Protein AF-A0AAQ2XYV5-F1 (afdb_monomer_lite)

pLDDT: mean 84.83, std 14.22, range [29.75, 98.44]

Organism: NCBI:txid680

Structure (mmCIF, N/CA/C/O backbone):
data_AF-A0AAQ2XYV5-F1
#
_entry.id   AF-A0AAQ2XYV5-F1
#
loop_
_atom_site.group_PDB
_atom_site.id
_atom_site.type_symbol
_atom_site.label_atom_id
_atom_site.label_alt_id
_atom_site.label_comp_id
_atom_site.label_asym_id
_atom_site.label_entity_id
_atom_site.label_seq_id
_atom_site.pdbx_PDB_ins_code
_atom_site.Cartn_x
_atom_site.Cartn_y
_atom_site.Cartn_z
_atom_site.occupancy
_atom_site.B_iso_or_equiv
_atom_site.auth_seq_id
_atom_site.auth_comp_id
_atom_site.auth_asym_id
_atom_site.auth_atom_id
_atom_site.pdbx_PDB_model_num
ATOM 1 N N . MET A 1 1 ? -11.411 -14.483 17.974 1.00 50.06 1 MET A N 1
ATOM 2 C CA . MET A 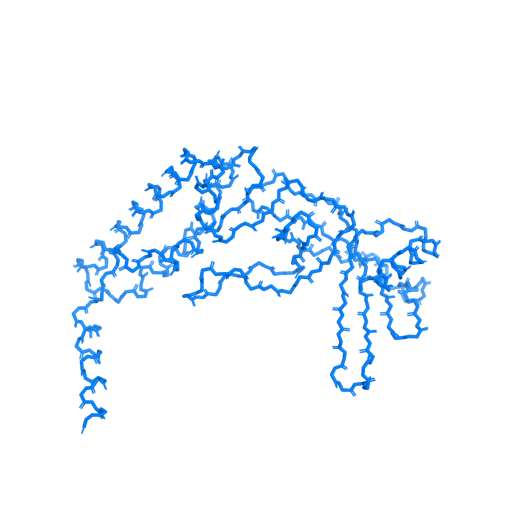1 1 ? -11.693 -13.092 17.551 1.00 50.06 1 MET A CA 1
ATOM 3 C C . MET A 1 1 ? -12.570 -12.350 18.559 1.00 50.06 1 MET A C 1
ATOM 5 O O . MET A 1 1 ? -12.267 -11.199 18.835 1.00 50.06 1 MET A O 1
ATOM 9 N N . ASP A 1 2 ? -13.557 -12.990 19.196 1.00 60.78 2 ASP A N 1
ATOM 10 C CA . ASP A 1 2 ? -14.456 -12.317 20.162 1.00 60.78 2 ASP A CA 1
ATOM 11 C C . ASP A 1 2 ? -13.784 -11.750 21.427 1.00 60.78 2 ASP A C 1
ATOM 13 O O . ASP A 1 2 ? -14.271 -10.780 22.013 1.00 60.78 2 ASP A O 1
ATOM 17 N N . GLY A 1 3 ? -12.635 -12.304 21.832 1.00 74.88 3 GLY A N 1
ATOM 18 C CA . GLY A 1 3 ? -11.892 -11.833 23.006 1.00 74.88 3 GLY A CA 1
ATOM 19 C C . GLY A 1 3 ? -11.369 -10.399 22.868 1.00 74.88 3 GLY A C 1
ATOM 20 O O . GLY A 1 3 ? -11.515 -9.604 23.791 1.00 74.88 3 GLY A O 1
ATOM 21 N N . ASP A 1 4 ? -10.827 -10.028 21.705 1.00 77.81 4 ASP A N 1
ATOM 22 C CA . ASP A 1 4 ? -10.272 -8.683 21.493 1.00 77.81 4 ASP A CA 1
ATOM 23 C C . ASP A 1 4 ? -11.354 -7.611 21.376 1.00 77.81 4 ASP A C 1
ATOM 25 O O . ASP A 1 4 ? -11.202 -6.508 21.898 1.00 77.81 4 ASP A O 1
ATOM 29 N N . LEU A 1 5 ? -12.481 -7.947 20.746 1.00 80.00 5 LEU A N 1
ATOM 30 C CA . LEU A 1 5 ? -13.638 -7.057 20.670 1.00 80.00 5 LEU A CA 1
ATOM 31 C C . LEU A 1 5 ? -14.230 -6.789 22.051 1.00 80.00 5 LEU A C 1
ATOM 33 O O . LEU A 1 5 ? -14.629 -5.664 22.353 1.00 80.00 5 LEU A O 1
ATOM 37 N N . THR A 1 6 ? -14.254 -7.811 22.903 1.00 86.44 6 THR A N 1
ATOM 38 C CA . THR A 1 6 ? -14.673 -7.671 24.298 1.00 86.44 6 THR A CA 1
ATOM 39 C C . THR A 1 6 ? -13.704 -6.775 25.070 1.00 86.44 6 THR A C 1
ATOM 41 O O . THR A 1 6 ? -14.149 -5.858 25.758 1.00 86.44 6 THR A O 1
ATOM 44 N N . LEU A 1 7 ? -12.389 -6.963 24.902 1.00 85.94 7 LEU A N 1
ATOM 45 C CA . LEU A 1 7 ? -11.370 -6.106 25.521 1.00 85.94 7 LEU A CA 1
ATOM 46 C C . LEU A 1 7 ? -11.467 -4.647 25.057 1.00 85.94 7 LEU A C 1
ATOM 48 O O . LEU A 1 7 ? -11.363 -3.739 25.877 1.00 85.94 7 LEU A O 1
ATOM 52 N N . LEU A 1 8 ? -11.721 -4.412 23.769 1.00 87.44 8 LEU A N 1
ATOM 53 C CA . LEU A 1 8 ? -11.913 -3.071 23.219 1.00 87.44 8 LEU A CA 1
ATOM 54 C C . LEU A 1 8 ? -13.156 -2.380 23.803 1.00 87.44 8 LEU A C 1
ATOM 56 O O . LEU A 1 8 ? -13.085 -1.212 24.189 1.00 87.44 8 LEU A O 1
ATOM 60 N N . LYS A 1 9 ? -14.280 -3.100 23.928 1.00 87.94 9 LYS A N 1
ATOM 61 C CA . LYS A 1 9 ? -15.490 -2.583 24.593 1.00 87.94 9 LYS A CA 1
ATOM 62 C C . LYS A 1 9 ? -15.214 -2.238 26.056 1.00 87.94 9 LYS A C 1
ATOM 64 O O . LYS A 1 9 ? -15.474 -1.112 26.468 1.00 87.94 9 LYS A O 1
ATOM 69 N N . GLN A 1 10 ? -14.594 -3.155 26.803 1.00 88.38 10 GLN A N 1
ATOM 70 C CA . GLN A 1 10 ? -14.218 -2.927 28.202 1.00 88.38 10 GLN A CA 1
ATOM 71 C C . GLN A 1 10 ? -13.261 -1.738 28.362 1.00 88.38 10 GLN A C 1
ATOM 73 O O . GLN A 1 10 ? -13.396 -0.958 29.306 1.00 88.38 10 GLN A O 1
ATOM 78 N N . PHE A 1 11 ? -12.296 -1.578 27.451 1.00 87.12 11 PHE A N 1
ATOM 79 C CA . PHE A 1 11 ? -11.395 -0.429 27.444 1.00 87.12 11 PHE A CA 1
ATOM 80 C C . PHE A 1 11 ? -12.175 0.874 27.255 1.00 87.12 11 PHE A C 1
ATOM 82 O O . PHE A 1 11 ? -11.995 1.803 28.044 1.00 87.12 11 PHE A O 1
ATOM 89 N N . ASN A 1 12 ? -13.062 0.940 26.259 1.00 89.19 12 ASN A N 1
ATOM 90 C CA . ASN A 1 12 ? -13.881 2.125 25.994 1.00 89.19 12 ASN A CA 1
ATOM 91 C C . ASN A 1 12 ? -14.798 2.468 27.177 1.00 89.19 12 ASN A C 1
ATOM 93 O O . ASN A 1 12 ? -14.847 3.627 27.586 1.00 89.19 12 ASN A O 1
ATOM 97 N N . GLU A 1 13 ? -15.446 1.473 27.787 1.00 89.06 13 GLU A N 1
ATOM 98 C CA . GLU A 1 13 ? -16.301 1.650 28.970 1.00 89.06 13 GLU A CA 1
ATOM 99 C C . GLU A 1 13 ? -15.516 2.188 30.176 1.00 89.06 13 GLU A C 1
ATOM 101 O O . GLU A 1 13 ? -15.910 3.188 30.782 1.00 89.06 13 GLU A O 1
ATOM 106 N N . LYS A 1 14 ? -14.370 1.574 30.506 1.00 85.62 14 LYS A N 1
ATOM 107 C CA . LYS A 1 14 ? -13.557 1.972 31.670 1.00 85.62 14 LYS A CA 1
ATOM 108 C C . LYS A 1 14 ? -12.845 3.309 31.478 1.00 85.62 14 LYS A C 1
ATOM 110 O O . LYS A 1 14 ? -12.632 4.030 32.449 1.00 85.62 14 LYS A O 1
ATOM 115 N N . SER A 1 15 ? -12.414 3.621 30.256 1.00 80.62 15 SER A N 1
ATOM 116 C CA . SER A 1 15 ? -11.633 4.835 29.956 1.00 80.62 15 SER A CA 1
ATOM 117 C C . SER A 1 15 ? -12.476 6.014 29.498 1.00 80.62 15 SER A C 1
ATOM 119 O O . SER A 1 15 ? -11.964 7.133 29.424 1.00 80.62 15 SER A O 1
ATOM 121 N N . LYS A 1 16 ? -13.754 5.775 29.176 1.00 84.69 16 LYS A N 1
ATOM 122 C CA . LYS A 1 16 ? -14.633 6.741 28.504 1.00 84.69 16 LYS A CA 1
ATOM 123 C C . LYS A 1 16 ? -13.995 7.302 27.220 1.00 84.69 16 LYS A C 1
ATOM 125 O O . LYS A 1 16 ? -14.190 8.468 26.878 1.00 84.69 16 LYS A O 1
ATOM 130 N N . LYS A 1 17 ? -13.188 6.489 26.527 1.00 85.38 17 LYS A N 1
ATOM 131 C CA . LYS A 1 17 ? -12.579 6.804 25.224 1.00 85.38 17 LYS A CA 1
ATOM 132 C C . LYS A 1 17 ? -13.333 6.097 24.095 1.00 85.38 17 LYS A C 1
ATOM 134 O O . LYS A 1 17 ? -14.196 5.260 24.332 1.00 85.38 17 LYS A O 1
ATOM 139 N N . GLN A 1 18 ? -12.990 6.455 22.860 1.00 87.50 18 GLN A N 1
ATOM 140 C CA . GLN A 1 18 ? -13.543 5.873 21.636 1.00 87.50 18 GLN A CA 1
ATOM 141 C C . GLN A 1 18 ? -12.418 5.239 20.807 1.00 87.50 18 GLN A C 1
ATOM 143 O O . GLN A 1 18 ? -12.132 5.667 19.689 1.00 87.50 18 GLN A O 1
ATOM 148 N N . ALA A 1 19 ? -11.725 4.254 21.380 1.00 90.31 19 ALA A N 1
ATOM 149 C CA . ALA A 1 19 ? -10.813 3.428 20.604 1.00 90.31 19 ALA A CA 1
ATOM 150 C C . ALA A 1 19 ? -11.607 2.604 19.585 1.00 90.31 19 ALA A C 1
ATOM 152 O O . ALA A 1 19 ? -12.700 2.108 19.875 1.00 90.31 19 ALA A O 1
ATOM 153 N N . THR A 1 20 ? -11.035 2.444 18.397 1.00 90.75 20 THR A N 1
ATOM 154 C CA . THR A 1 20 ? -11.639 1.676 17.300 1.00 90.75 20 THR A CA 1
ATOM 155 C C . THR A 1 20 ? -10.683 0.646 16.721 1.00 90.75 20 THR A C 1
ATOM 157 O O . THR A 1 20 ? -11.140 -0.315 16.111 1.00 90.75 20 THR A O 1
ATOM 160 N N . ILE A 1 21 ? -9.379 0.815 16.938 1.00 89.56 21 ILE A N 1
ATOM 161 C CA . ILE A 1 21 ? -8.330 -0.057 16.419 1.00 89.56 21 ILE A CA 1
ATOM 162 C C . ILE A 1 21 ? -7.651 -0.747 17.594 1.00 89.56 21 ILE A C 1
ATOM 164 O O . ILE A 1 21 ? -7.312 -0.092 18.585 1.00 89.56 21 ILE A O 1
ATOM 168 N N . TYR A 1 22 ? -7.426 -2.053 17.467 1.00 86.94 22 TYR A N 1
ATOM 169 C CA . TYR A 1 22 ? -6.683 -2.824 18.453 1.00 86.94 22 TYR A CA 1
ATOM 170 C C . TYR A 1 22 ? -5.555 -3.628 17.810 1.00 86.94 22 TYR A C 1
ATOM 172 O O . TYR A 1 22 ? -5.699 -4.210 16.731 1.00 86.94 22 TYR A O 1
ATOM 180 N N . ALA A 1 23 ? -4.428 -3.665 18.512 1.00 84.88 23 ALA A N 1
ATOM 181 C CA . ALA A 1 23 ? -3.211 -4.327 18.084 1.00 84.88 23 ALA A CA 1
ATOM 182 C C . ALA A 1 23 ? -2.778 -5.355 19.120 1.00 84.88 23 ALA A C 1
ATOM 184 O O . ALA A 1 23 ? -2.289 -4.983 20.183 1.00 84.88 23 ALA A O 1
ATOM 185 N N . ARG A 1 24 ? -2.957 -6.640 18.808 1.00 84.00 24 ARG A N 1
ATOM 186 C CA . ARG A 1 24 ? -2.543 -7.742 19.677 1.00 84.00 24 ARG A CA 1
ATOM 187 C C . ARG A 1 24 ? -1.093 -8.129 19.382 1.00 84.00 24 ARG A C 1
ATOM 189 O O . ARG A 1 24 ? -0.747 -8.370 18.228 1.00 84.00 24 ARG A O 1
ATOM 196 N N . LYS A 1 25 ? -0.272 -8.230 20.424 1.00 81.56 25 LYS A N 1
ATOM 197 C CA . LYS A 1 25 ? 1.109 -8.722 20.365 1.00 81.56 25 LYS A CA 1
ATOM 198 C C . LYS A 1 25 ? 1.270 -9.874 21.346 1.00 81.56 25 LYS A C 1
ATOM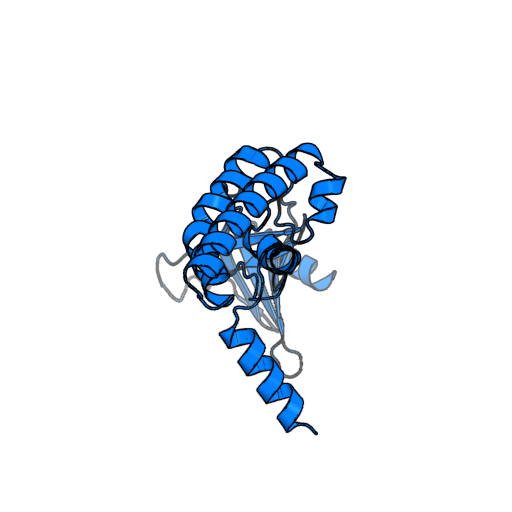 200 O O . LYS A 1 25 ? 0.861 -9.755 22.495 1.00 81.56 25 LYS A O 1
ATOM 205 N N . TYR A 1 26 ? 1.853 -10.975 20.889 1.00 78.56 26 TYR A N 1
ATOM 206 C CA . TYR A 1 26 ? 2.197 -12.108 21.744 1.00 78.56 26 TYR A CA 1
ATOM 207 C C . TYR A 1 26 ? 3.639 -11.972 22.224 1.00 78.56 26 TYR A C 1
ATOM 209 O O . TYR A 1 26 ? 4.520 -11.596 21.447 1.00 78.56 26 TYR A O 1
ATOM 217 N N . HIS A 1 27 ? 3.866 -12.268 23.499 1.00 77.00 27 HIS A N 1
ATOM 218 C CA . HIS A 1 27 ? 5.190 -12.270 24.100 1.00 77.00 27 HIS A CA 1
ATOM 219 C C . HIS A 1 27 ? 5.744 -13.694 24.033 1.00 77.00 27 HIS A C 1
ATOM 221 O O . HIS A 1 27 ? 5.241 -14.593 24.702 1.00 77.00 27 HIS A O 1
ATOM 227 N N . TYR A 1 28 ? 6.751 -13.903 23.181 1.00 67.06 28 TYR A N 1
ATOM 228 C CA . TYR A 1 28 ? 7.328 -15.231 22.936 1.00 67.06 28 TYR A CA 1
ATOM 229 C C . TYR A 1 28 ? 7.968 -15.847 24.186 1.00 67.06 28 TYR A C 1
ATOM 231 O O . TYR A 1 28 ? 7.915 -17.061 24.346 1.00 67.06 28 TYR A O 1
ATOM 239 N N . ASP A 1 29 ? 8.494 -15.015 25.085 1.00 72.12 29 ASP A N 1
ATOM 240 C CA . ASP A 1 29 ? 9.256 -15.460 26.257 1.00 72.12 29 ASP A CA 1
ATOM 241 C C . ASP A 1 29 ? 8.419 -15.515 27.553 1.00 72.12 29 ASP A C 1
ATOM 243 O O . ASP A 1 29 ? 8.970 -15.758 28.623 1.00 72.12 29 ASP A O 1
ATOM 247 N N . CYS A 1 30 ? 7.100 -15.285 27.478 1.00 63.94 30 CYS A N 1
ATOM 248 C CA . CYS A 1 30 ? 6.227 -15.138 28.652 1.00 63.94 30 CYS A CA 1
ATOM 249 C C . CYS A 1 30 ? 5.004 -16.079 28.620 1.00 63.94 30 CYS A C 1
ATOM 251 O O . CYS A 1 30 ? 3.880 -15.623 28.798 1.00 63.94 30 CYS A O 1
ATOM 253 N N . ASP A 1 31 ? 5.183 -17.375 28.337 1.00 67.81 31 ASP A N 1
ATOM 254 C CA . ASP A 1 31 ? 4.146 -18.421 28.491 1.00 67.81 31 ASP A CA 1
ATOM 255 C C . ASP A 1 31 ? 2.753 -18.090 27.902 1.00 67.81 31 ASP A C 1
ATOM 257 O O . ASP A 1 31 ? 1.705 -18.400 28.471 1.00 67.81 31 ASP A O 1
ATOM 261 N N . GLY A 1 32 ? 2.717 -17.460 26.723 1.00 64.88 32 GLY A N 1
ATOM 262 C CA . GLY A 1 32 ? 1.464 -17.121 26.039 1.00 64.88 32 GLY A CA 1
ATOM 263 C C . GLY A 1 32 ? 0.802 -15.821 26.506 1.00 64.88 32 GLY A C 1
ATOM 264 O O . GLY A 1 32 ? -0.321 -15.523 26.081 1.00 64.88 32 GLY A O 1
ATOM 265 N N . GLU A 1 33 ? 1.488 -15.015 27.320 1.00 75.81 33 GLU A N 1
ATOM 266 C CA . GLU A 1 33 ? 1.076 -13.644 27.600 1.00 75.81 33 GLU A CA 1
ATOM 267 C C . GLU A 1 33 ? 0.951 -12.828 26.308 1.00 75.81 33 GLU A C 1
ATOM 269 O O . GLU A 1 33 ? 1.717 -12.954 25.345 1.00 75.81 33 GLU A O 1
ATOM 274 N N . PHE A 1 34 ? -0.037 -11.939 26.301 1.00 81.00 34 PHE A N 1
ATOM 275 C CA . PHE A 1 34 ? -0.271 -11.028 25.197 1.00 81.00 34 PHE A CA 1
ATOM 276 C C . PHE A 1 34 ? -0.567 -9.626 25.711 1.00 81.00 34 PHE A C 1
ATOM 278 O O . PHE A 1 34 ? -1.175 -9.429 26.770 1.00 81.00 34 PHE A O 1
ATOM 285 N N . SER A 1 35 ? -0.180 -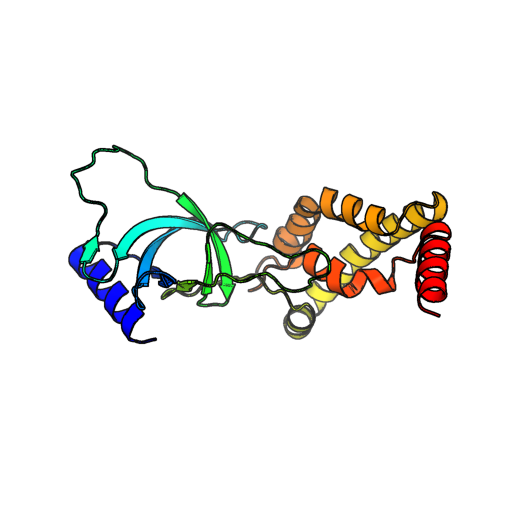8.650 24.904 1.00 82.56 35 SER A N 1
ATOM 286 C CA . SER A 1 35 ? -0.598 -7.268 25.055 1.00 82.56 35 SER A CA 1
ATOM 287 C C . SER A 1 35 ? -1.553 -6.867 23.938 1.00 82.56 35 SER A C 1
ATOM 289 O O . SER A 1 35 ? -1.497 -7.391 22.824 1.00 82.56 35 SER A O 1
ATOM 291 N N . VAL A 1 36 ? -2.463 -5.945 24.240 1.00 85.56 36 VAL A N 1
ATOM 292 C CA . VAL A 1 36 ? -3.355 -5.326 23.258 1.00 85.56 36 VAL A CA 1
ATOM 293 C C . VAL A 1 36 ? -3.229 -3.820 23.371 1.00 85.56 36 VAL A C 1
ATOM 295 O O . VAL A 1 36 ? -3.575 -3.258 24.401 1.00 85.56 36 VAL A O 1
ATOM 298 N N . ASN A 1 37 ? -2.765 -3.158 22.318 1.00 87.81 37 ASN A N 1
ATOM 299 C CA . ASN A 1 37 ? -2.731 -1.700 22.240 1.00 87.81 37 ASN A CA 1
ATOM 300 C C . ASN A 1 37 ? -4.020 -1.176 21.607 1.00 87.81 37 ASN A C 1
ATOM 302 O O . ASN A 1 37 ? -4.503 -1.752 20.633 1.00 87.81 37 ASN A O 1
ATOM 306 N N . PHE A 1 38 ? -4.539 -0.062 22.117 1.00 89.69 38 PHE A N 1
ATOM 307 C CA . PHE A 1 38 ? -5.769 0.570 21.648 1.00 89.69 38 PHE A CA 1
ATOM 308 C C . PHE A 1 38 ? -5.483 1.943 21.046 1.00 89.69 38 PHE A C 1
ATOM 310 O O . PHE A 1 38 ? -4.794 2.772 21.650 1.00 89.69 38 PHE A O 1
ATOM 317 N N . TYR A 1 39 ? -6.052 2.197 19.870 1.00 90.81 39 TYR A N 1
ATOM 318 C CA . TYR A 1 39 ? -5.864 3.439 19.129 1.00 90.81 39 TYR A CA 1
ATOM 319 C C . TYR A 1 39 ? -7.202 4.049 18.711 1.00 90.81 39 TYR A C 1
ATOM 321 O O . TYR A 1 39 ? -8.196 3.350 18.480 1.00 90.81 39 TYR A O 1
ATOM 329 N N . GLN A 1 40 ? -7.197 5.371 18.577 1.00 91.25 40 GLN A N 1
ATOM 330 C CA . GLN A 1 40 ? -8.260 6.155 17.960 1.00 91.25 40 GLN A CA 1
ATOM 331 C C . GLN A 1 40 ? -7.723 6.817 16.695 1.00 91.25 40 GLN A C 1
ATOM 333 O O . GLN A 1 40 ? -6.620 7.361 16.685 1.00 91.25 40 GLN A O 1
ATOM 338 N N . MET A 1 41 ? -8.514 6.803 15.628 1.00 89.69 41 MET A N 1
ATOM 339 C CA . MET A 1 41 ? -8.208 7.584 14.434 1.00 89.69 41 MET A CA 1
ATOM 340 C C . MET A 1 41 ? -8.398 9.074 14.743 1.00 89.69 41 MET A C 1
ATOM 342 O O . MET A 1 41 ? -9.478 9.476 15.171 1.00 89.69 41 MET A O 1
ATOM 346 N N . SER A 1 42 ? -7.354 9.883 14.558 1.00 84.12 42 SER A N 1
ATOM 347 C CA . SER A 1 42 ? -7.399 11.319 14.867 1.00 84.12 42 SER A CA 1
ATOM 348 C C . SER A 1 42 ? -7.686 12.185 13.641 1.00 84.12 42 SER A C 1
ATOM 350 O O . SER A 1 42 ? -8.334 13.218 13.770 1.00 84.12 42 SER A O 1
ATOM 352 N N . SER A 1 43 ? -7.184 11.794 12.466 1.00 83.19 43 SER A N 1
ATOM 353 C CA . SER A 1 43 ? -7.356 12.506 11.188 1.00 83.19 43 SER A CA 1
ATOM 354 C C . SER A 1 43 ? -6.753 11.703 10.022 1.00 83.19 43 SER A C 1
ATOM 356 O O . SER A 1 43 ? -6.071 10.703 10.247 1.00 83.19 43 SER A O 1
ATOM 358 N N . GLY A 1 44 ? -6.959 12.148 8.778 1.00 75.31 44 GLY A N 1
ATOM 359 C CA . GLY A 1 44 ? -6.324 11.598 7.568 1.00 75.31 44 GLY A CA 1
ATOM 360 C C . GLY A 1 44 ? -7.303 10.920 6.606 1.00 75.31 44 GLY A C 1
ATOM 361 O O . GLY A 1 44 ? -8.506 11.091 6.762 1.00 75.31 44 GLY A O 1
ATOM 362 N N . LEU A 1 45 ? -6.773 10.155 5.637 1.00 68.81 45 LEU A N 1
ATOM 363 C CA . LEU A 1 45 ? -7.471 9.494 4.504 1.00 68.81 45 LEU A CA 1
ATOM 364 C C . LEU A 1 45 ? -7.818 10.370 3.287 1.00 68.81 45 LEU A C 1
ATOM 366 O O . LEU A 1 45 ? -8.145 9.820 2.233 1.00 68.81 45 LEU A O 1
ATOM 370 N N . ASP A 1 46 ? -7.665 11.691 3.393 1.00 63.06 46 ASP A N 1
ATOM 371 C CA . ASP A 1 46 ? -7.990 12.650 2.325 1.00 63.06 46 ASP A CA 1
ATOM 372 C C . ASP A 1 46 ? -6.787 13.076 1.457 1.00 63.06 46 ASP A C 1
ATOM 374 O O . ASP A 1 46 ? -6.897 13.993 0.641 1.00 63.06 46 ASP A O 1
ATOM 378 N N . ASP A 1 47 ? -5.640 12.400 1.574 1.00 72.19 47 ASP A N 1
ATOM 379 C CA . ASP A 1 47 ? -4.449 12.668 0.762 1.00 72.19 47 ASP A CA 1
ATOM 380 C C . ASP A 1 47 ? -4.050 11.484 -0.141 1.00 72.19 47 ASP A C 1
ATOM 382 O O . ASP A 1 47 ? -4.552 10.363 -0.039 1.00 72.19 47 ASP A O 1
ATOM 386 N N . SER A 1 48 ? -3.148 11.739 -1.088 1.00 78.69 48 SER A N 1
ATOM 387 C CA . SER A 1 48 ? -2.641 10.749 -2.045 1.00 78.69 48 SER A CA 1
ATOM 388 C C . SER A 1 48 ? -1.763 9.660 -1.421 1.00 78.69 48 SER A C 1
ATOM 390 O O . SER A 1 48 ? -1.461 8.662 -2.078 1.00 78.69 48 SER A O 1
ATOM 392 N N . THR A 1 49 ? -1.342 9.829 -0.170 1.00 83.94 49 THR A N 1
ATOM 393 C CA . THR A 1 49 ? -0.485 8.860 0.518 1.00 83.94 49 THR A CA 1
ATOM 394 C C . THR A 1 49 ? -1.297 7.780 1.217 1.00 83.94 49 THR A C 1
ATOM 396 O O . THR A 1 49 ? -0.734 6.777 1.633 1.00 83.94 49 THR A O 1
ATOM 399 N N . GLY A 1 50 ? -2.612 7.960 1.375 1.00 85.12 50 GLY A N 1
ATOM 400 C CA . GLY A 1 50 ? -3.464 6.985 2.055 1.00 85.12 50 GLY A CA 1
ATOM 401 C C . GLY A 1 50 ? -3.061 6.712 3.502 1.00 85.12 50 GLY A C 1
ATOM 402 O O . GLY A 1 50 ? -3.457 5.689 4.064 1.00 85.12 50 GLY A O 1
ATOM 403 N N . ALA A 1 51 ? -2.267 7.604 4.095 1.00 89.19 51 ALA A N 1
ATOM 404 C CA . ALA A 1 51 ? -1.916 7.562 5.496 1.00 89.19 51 ALA A CA 1
ATOM 405 C C . ALA A 1 51 ? -3.023 8.227 6.326 1.00 89.19 51 ALA A C 1
ATOM 407 O O . ALA A 1 51 ? -3.618 9.242 5.950 1.00 89.19 51 ALA A O 1
ATOM 408 N N . CYS A 1 52 ? -3.285 7.669 7.500 1.00 90.38 52 CYS A N 1
ATOM 409 C CA . CYS A 1 52 ? -4.055 8.317 8.547 1.00 90.38 52 CYS A CA 1
ATOM 410 C C . CYS A 1 52 ? -3.214 8.485 9.808 1.00 90.38 52 CYS A C 1
ATOM 412 O O . CYS A 1 52 ? -2.217 7.800 10.023 1.00 90.38 52 CYS A O 1
ATOM 414 N N . ARG A 1 53 ? -3.622 9.417 10.659 1.00 90.50 53 ARG A N 1
ATOM 415 C CA . ARG A 1 53 ? -3.009 9.679 11.956 1.00 90.50 53 ARG A CA 1
ATOM 416 C C . ARG A 1 53 ? -3.767 8.879 13.009 1.00 90.50 53 ARG A C 1
ATOM 418 O O . ARG A 1 53 ? -4.993 8.976 13.117 1.00 90.50 53 ARG A O 1
ATOM 425 N N . LEU A 1 54 ? -3.033 8.076 13.769 1.00 89.88 54 LEU A N 1
ATOM 426 C CA . LEU A 1 54 ? -3.573 7.259 14.845 1.00 89.88 54 LEU A CA 1
ATOM 427 C C . LEU A 1 54 ? -3.028 7.747 16.174 1.00 89.88 54 LEU A C 1
ATOM 429 O O . LEU A 1 54 ? -1.819 7.847 16.369 1.00 89.88 54 LEU A O 1
ATOM 433 N N . LYS A 1 55 ? -3.936 8.012 17.101 1.00 89.50 55 LYS A N 1
ATOM 434 C CA . LYS A 1 55 ? -3.634 8.416 18.463 1.00 89.50 55 LYS A CA 1
ATOM 435 C C . LYS A 1 55 ? -3.668 7.195 19.369 1.00 89.50 55 LYS A C 1
ATOM 437 O O . LYS A 1 55 ? -4.703 6.536 19.491 1.00 89.50 55 LYS A O 1
ATOM 442 N N . TYR A 1 56 ? -2.545 6.901 20.012 1.00 87.88 56 TYR A N 1
ATOM 443 C CA . TYR A 1 56 ? -2.470 5.841 21.014 1.00 87.88 56 TYR A CA 1
ATOM 444 C C . TYR A 1 56 ? -3.247 6.225 22.282 1.00 87.88 56 TYR A C 1
ATOM 446 O O . TYR A 1 56 ? -3.073 7.325 22.811 1.00 87.88 56 TYR A O 1
ATOM 454 N N . LEU A 1 57 ? -4.099 5.321 22.775 1.00 86.06 57 LEU A N 1
ATOM 455 C CA . LEU A 1 57 ? -4.967 5.571 23.932 1.00 86.06 57 LEU A CA 1
ATOM 456 C C . LEU A 1 57 ? -4.589 4.764 25.180 1.00 86.06 57 LEU A C 1
ATOM 458 O O . LEU A 1 57 ? -4.851 5.219 26.294 1.00 86.06 57 LEU A O 1
ATOM 462 N N . GLY A 1 58 ? -3.982 3.589 25.024 1.00 84.00 58 GLY A N 1
ATOM 463 C CA . GLY A 1 58 ? -3.599 2.731 26.146 1.00 84.00 58 GLY A CA 1
ATOM 464 C C . GLY A 1 58 ? -3.425 1.277 25.730 1.00 84.00 58 GLY A C 1
ATOM 465 O O . GLY A 1 58 ? -3.502 0.961 24.540 1.00 84.00 58 GLY A O 1
ATOM 466 N N . CYS A 1 59 ? -3.212 0.394 26.707 1.00 86.00 59 CYS A N 1
ATOM 467 C CA . CYS A 1 59 ? -3.041 -1.027 26.441 1.00 86.00 59 CYS A CA 1
ATOM 468 C C . CYS A 1 59 ? -3.651 -1.946 27.510 1.00 86.00 59 CYS A C 1
ATOM 470 O O . CYS A 1 59 ? -4.087 -1.538 28.585 1.00 86.00 59 CYS A O 1
ATOM 472 N N . PHE A 1 60 ? -3.718 -3.224 27.167 1.00 82.62 60 PHE A N 1
ATOM 473 C CA . PHE A 1 60 ? -3.935 -4.353 28.056 1.00 82.62 60 PHE A CA 1
ATOM 474 C C . PHE A 1 60 ? -2.653 -5.181 28.068 1.00 82.62 60 PHE A C 1
ATOM 476 O O . PHE A 1 60 ? -2.161 -5.479 26.987 1.00 82.62 60 PHE A O 1
ATOM 483 N N . ASN A 1 61 ? -2.141 -5.579 29.233 1.00 78.12 61 ASN A N 1
ATOM 484 C CA . ASN A 1 61 ? -0.936 -6.414 29.349 1.00 78.12 61 ASN A CA 1
ATOM 485 C C . ASN A 1 61 ? -1.237 -7.648 30.215 1.00 78.12 61 ASN A C 1
ATOM 487 O O . ASN A 1 61 ? -1.014 -7.592 31.423 1.00 78.12 61 ASN A O 1
ATOM 491 N N . GLY A 1 62 ? -1.791 -8.717 29.627 1.00 69.38 62 GLY A N 1
ATOM 492 C CA . GLY A 1 62 ? -2.032 -10.033 30.256 1.00 69.38 62 GLY A CA 1
ATOM 493 C C . GLY A 1 62 ? -3.058 -10.096 31.402 1.00 69.38 62 GLY A C 1
ATOM 494 O O . GLY A 1 62 ? -3.924 -10.967 31.416 1.00 69.38 62 GLY A O 1
ATOM 495 N N . HIS A 1 63 ? -3.005 -9.156 32.345 1.00 67.00 63 HIS A N 1
ATOM 496 C CA . HIS A 1 63 ? -3.743 -9.187 33.610 1.00 67.00 63 HIS A CA 1
ATOM 497 C C . HIS A 1 63 ? -4.468 -7.875 33.931 1.00 67.00 63 HIS A C 1
ATOM 499 O O . HIS A 1 63 ? -5.432 -7.877 34.695 1.00 67.00 63 HIS A O 1
ATOM 505 N N . ALA A 1 64 ? -4.043 -6.750 33.347 1.00 69.31 64 ALA A N 1
ATOM 506 C CA . ALA A 1 64 ? -4.614 -5.443 33.647 1.00 69.31 64 ALA A CA 1
ATOM 507 C C . ALA A 1 64 ? -4.795 -4.583 32.394 1.00 69.31 64 ALA A C 1
ATOM 509 O O . ALA A 1 64 ? -3.938 -4.534 31.510 1.00 69.31 64 ALA A O 1
ATOM 510 N N . LEU A 1 65 ? -5.916 -3.858 32.362 1.00 68.31 65 LEU A N 1
ATOM 511 C CA . LEU A 1 65 ? -6.092 -2.717 31.472 1.00 68.31 65 LEU A CA 1
ATOM 512 C C . LEU A 1 65 ? -5.319 -1.548 32.071 1.00 68.31 65 LEU A C 1
ATOM 514 O O . LEU A 1 65 ? -5.769 -0.926 33.035 1.00 68.31 65 LEU A O 1
ATOM 518 N N . SER A 1 66 ? -4.166 -1.247 31.495 1.00 62.78 66 SER A N 1
ATOM 519 C CA . SER A 1 66 ? -3.475 0.001 31.753 1.00 62.78 66 SER A CA 1
ATOM 520 C C . SER A 1 66 ? -4.034 1.049 30.795 1.00 62.78 66 SER A C 1
ATOM 522 O O . SER A 1 66 ? -3.656 1.196 29.630 1.00 62.78 66 SER A O 1
ATOM 524 N N . GLN A 1 67 ? -4.937 1.868 31.325 1.00 56.12 67 GLN A N 1
ATOM 525 C CA . GLN A 1 67 ? -4.947 3.245 30.849 1.00 56.12 67 GLN A CA 1
ATOM 526 C C . GLN A 1 67 ? -3.576 3.820 31.174 1.00 56.12 67 GLN A C 1
ATOM 528 O O . GLN A 1 67 ? -2.989 3.476 32.203 1.00 56.12 67 GLN A O 1
ATOM 533 N N . ARG A 1 68 ? -3.049 4.691 30.317 1.00 49.25 68 ARG A N 1
ATOM 534 C CA . ARG A 1 68 ? -1.898 5.493 30.717 1.00 49.25 68 ARG A CA 1
ATOM 535 C C . ARG A 1 68 ? -2.315 6.244 31.984 1.00 49.25 68 ARG A C 1
ATOM 537 O O . ARG A 1 68 ? -3.176 7.119 31.923 1.00 49.25 68 ARG A O 1
ATOM 544 N N . ALA A 1 69 ? -1.811 5.796 33.131 1.00 35.44 69 ALA A N 1
ATOM 545 C CA . ALA A 1 69 ? -2.222 6.312 34.420 1.00 35.44 69 ALA A CA 1
ATOM 546 C C . ALA A 1 69 ? -1.861 7.797 34.477 1.00 35.44 69 ALA A C 1
ATOM 548 O O . ALA A 1 69 ? -0.740 8.179 34.138 1.00 35.44 69 ALA A O 1
ATOM 549 N N . LEU A 1 70 ? -2.816 8.607 34.931 1.00 38.12 70 LEU A N 1
ATOM 550 C CA . LEU A 1 70 ? -2.697 10.014 35.332 1.00 38.12 70 LEU A CA 1
ATOM 551 C C . LEU A 1 70 ? -1.717 10.208 36.521 1.00 38.12 70 LEU A C 1
ATOM 553 O O . LEU A 1 70 ? -2.015 10.924 37.466 1.00 38.12 70 LEU A O 1
ATOM 557 N N . GLY A 1 71 ? -0.563 9.536 36.513 1.00 29.75 71 GLY A N 1
ATOM 558 C CA . GLY A 1 71 ? 0.393 9.508 37.626 1.00 29.75 71 GLY A CA 1
ATOM 559 C C . GLY A 1 71 ? 1.868 9.414 37.227 1.00 29.75 71 GLY A C 1
ATOM 560 O O . GLY A 1 71 ? 2.723 9.647 38.070 1.00 29.75 71 GLY A O 1
ATOM 561 N N . PHE A 1 72 ? 2.185 9.148 35.954 1.00 30.69 72 PHE A N 1
ATOM 562 C CA . PHE A 1 72 ? 3.467 9.551 35.370 1.00 30.69 72 PHE A CA 1
ATOM 563 C C . PHE A 1 72 ? 3.181 10.716 34.434 1.00 30.69 72 PHE A C 1
ATOM 565 O O . PHE A 1 72 ? 2.796 10.528 33.276 1.00 30.69 72 PHE A O 1
ATOM 572 N N . ASP A 1 73 ? 3.307 11.919 34.986 1.00 33.31 73 ASP A N 1
ATOM 573 C CA . ASP A 1 73 ? 3.200 13.180 34.270 1.00 33.31 73 ASP A CA 1
ATOM 574 C C . ASP A 1 73 ? 4.382 13.326 33.296 1.00 33.31 73 ASP A C 1
ATOM 576 O O . ASP A 1 73 ? 5.352 14.034 33.537 1.00 33.31 73 ASP A O 1
ATOM 580 N N . PHE A 1 74 ? 4.302 12.621 32.167 1.00 37.69 74 PHE A N 1
ATOM 581 C CA . PHE A 1 74 ? 4.736 13.203 30.904 1.00 37.69 74 PHE A CA 1
ATOM 582 C C . PHE A 1 74 ? 3.540 13.975 30.367 1.00 37.69 74 PHE A C 1
ATOM 584 O O . PHE A 1 74 ? 2.822 13.495 29.480 1.00 37.69 74 PHE A O 1
ATOM 591 N N . SER A 1 75 ? 3.284 15.136 30.961 1.00 32.84 75 SER A N 1
ATOM 592 C CA . SER A 1 75 ? 2.361 16.130 30.436 1.00 32.84 75 SER A CA 1
ATOM 593 C C . SER A 1 75 ? 2.622 16.240 28.934 1.00 32.84 75 SER A C 1
ATOM 595 O O . SER A 1 75 ? 3.743 16.493 28.506 1.00 32.84 75 SER A O 1
ATOM 597 N N . THR A 1 76 ? 1.582 15.990 28.132 1.00 42.38 76 THR A N 1
ATOM 598 C CA . THR A 1 76 ? 1.470 16.232 26.673 1.00 42.38 76 THR A CA 1
ATOM 599 C C . THR A 1 76 ? 1.895 15.185 25.628 1.00 42.38 76 THR A C 1
ATOM 601 O O . THR A 1 76 ? 1.647 15.432 24.452 1.00 42.38 76 THR A O 1
ATOM 604 N N . ASN A 1 77 ? 2.391 13.984 25.943 1.00 47.09 77 ASN A N 1
ATOM 605 C CA . ASN A 1 77 ? 2.849 13.082 24.859 1.00 47.09 77 ASN A CA 1
ATOM 606 C C . ASN A 1 77 ? 1.770 12.141 24.287 1.00 47.09 77 ASN A C 1
ATOM 608 O O . ASN A 1 77 ? 1.898 10.917 24.375 1.00 47.09 77 ASN A O 1
ATOM 612 N N . GLU A 1 78 ? 0.709 12.681 23.682 1.00 61.72 78 GLU A N 1
ATOM 613 C CA . GLU A 1 78 ? -0.148 11.911 22.767 1.00 61.72 78 GLU A CA 1
ATOM 614 C C . GLU A 1 78 ? 0.684 11.464 21.557 1.00 61.72 78 GLU A C 1
ATOM 616 O O . GLU A 1 78 ? 0.979 12.253 20.661 1.00 61.72 78 GLU A O 1
ATOM 621 N N . VAL A 1 79 ? 1.105 10.196 21.536 1.00 74.44 79 VAL A N 1
ATOM 622 C CA . VAL A 1 79 ? 1.887 9.674 20.413 1.00 74.44 79 VAL A CA 1
ATOM 623 C C . VAL A 1 79 ? 0.936 9.467 19.246 1.00 74.44 79 VAL A C 1
ATOM 625 O O . VAL A 1 79 ? 0.043 8.615 19.287 1.00 74.44 79 VAL A O 1
ATOM 628 N N . THR A 1 80 ? 1.125 10.297 18.225 1.00 83.38 80 THR A N 1
ATOM 629 C CA . THR A 1 80 ? 0.427 10.168 16.956 1.00 83.38 80 THR A CA 1
ATOM 630 C C . THR A 1 80 ? 1.340 9.472 15.967 1.00 83.38 80 THR A C 1
ATOM 632 O O . THR A 1 80 ? 2.393 10.003 15.617 1.00 83.38 80 THR A O 1
ATOM 635 N N . VAL A 1 81 ? 0.918 8.301 15.512 1.00 85.94 81 VAL A N 1
ATOM 636 C CA . VAL A 1 81 ? 1.660 7.460 14.572 1.00 85.94 81 VAL A CA 1
ATOM 637 C C . VAL A 1 81 ? 0.957 7.403 13.217 1.00 85.94 81 VAL A C 1
ATOM 639 O O . VAL A 1 81 ? -0.260 7.626 13.155 1.00 85.94 81 VAL A O 1
ATOM 642 N N . PRO A 1 82 ? 1.680 7.134 12.116 1.00 89.25 82 PRO A N 1
ATOM 643 C CA . PRO A 1 82 ? 1.040 6.866 10.841 1.00 89.25 82 PRO A CA 1
ATOM 644 C C . PRO A 1 82 ? 0.327 5.508 10.872 1.00 89.25 82 PRO A C 1
ATOM 646 O O . PRO A 1 82 ? 0.777 4.549 11.499 1.00 89.25 82 PRO A O 1
ATOM 649 N N . GLY A 1 83 ? -0.795 5.434 10.172 1.00 90.94 83 GLY A N 1
ATOM 650 C CA . GLY A 1 83 ? -1.560 4.222 9.938 1.00 90.94 83 GLY A CA 1
ATOM 651 C C . GLY A 1 83 ? -1.910 4.097 8.463 1.00 90.94 83 GLY A C 1
ATOM 652 O O . GLY A 1 83 ? -2.223 5.089 7.810 1.00 90.94 83 GLY A O 1
ATOM 653 N N . TYR A 1 84 ? -1.862 2.879 7.942 1.00 92.56 84 TYR A N 1
ATOM 654 C CA . TYR A 1 84 ? -2.071 2.584 6.529 1.00 92.56 84 TYR A CA 1
ATOM 655 C C . TYR A 1 84 ? -3.158 1.522 6.405 1.00 92.56 84 TYR A C 1
ATOM 657 O O . TYR A 1 84 ? -2.901 0.351 6.702 1.00 92.56 84 TYR A O 1
ATOM 665 N N . PRO A 1 85 ? -4.396 1.895 6.042 1.00 93.38 85 PRO A N 1
ATOM 666 C CA . PRO A 1 85 ? -5.470 0.928 5.883 1.00 93.38 85 PRO A CA 1
ATOM 667 C C . PRO A 1 85 ? -5.110 -0.104 4.818 1.00 93.38 85 PRO A C 1
ATOM 669 O O . PRO A 1 85 ? -4.766 0.240 3.690 1.00 93.38 85 PRO A O 1
ATOM 672 N N . MET A 1 86 ? -5.198 -1.376 5.184 1.00 92.31 86 MET A N 1
ATOM 673 C CA . MET A 1 86 ? -4.823 -2.524 4.351 1.00 92.31 86 MET A CA 1
ATOM 674 C C . MET A 1 86 ? -6.041 -3.299 3.843 1.00 92.31 86 MET A C 1
ATOM 676 O O . MET A 1 86 ? -5.932 -4.131 2.945 1.00 92.31 86 MET A O 1
ATOM 680 N N . SER A 1 87 ? -7.199 -3.066 4.460 1.00 92.38 87 SER A N 1
ATOM 681 C CA . SER A 1 87 ? -8.511 -3.534 4.020 1.00 92.38 87 SER A CA 1
ATOM 682 C C . SER A 1 87 ? -9.590 -2.669 4.673 1.00 92.38 87 SER A C 1
ATOM 684 O O . SER A 1 87 ? -9.284 -1.764 5.450 1.00 92.38 87 SER A O 1
ATOM 686 N N . ARG A 1 88 ? -10.860 -2.995 4.423 1.00 92.75 88 ARG A N 1
ATOM 687 C CA . ARG A 1 88 ? -12.009 -2.333 5.051 1.00 92.75 88 ARG A CA 1
ATOM 688 C C . ARG A 1 88 ? -11.956 -2.345 6.585 1.00 92.75 88 ARG A C 1
ATOM 690 O O . ARG A 1 88 ? -12.413 -1.385 7.188 1.00 92.75 88 ARG A O 1
ATOM 697 N N . TYR A 1 89 ? -11.375 -3.379 7.200 1.00 92.25 89 TYR A N 1
ATOM 698 C CA . TYR A 1 89 ? -11.343 -3.552 8.664 1.00 92.25 89 TYR A CA 1
ATOM 699 C C . TYR A 1 89 ? -9.942 -3.822 9.222 1.00 92.25 89 TYR A C 1
ATOM 701 O O . TYR A 1 89 ? -9.805 -4.273 10.358 1.00 92.25 89 TYR A O 1
ATOM 709 N N . SER A 1 90 ? -8.886 -3.583 8.440 1.00 91.56 90 SER A N 1
ATOM 710 C CA . SER A 1 90 ? -7.514 -3.823 8.893 1.00 91.56 90 SER A CA 1
ATOM 711 C C . SER A 1 90 ? -6.582 -2.685 8.527 1.00 91.56 90 SER A C 1
ATOM 713 O O . SER A 1 90 ? -6.675 -2.138 7.429 1.00 91.56 90 SER A O 1
ATOM 715 N N . ILE A 1 91 ? -5.619 -2.410 9.394 1.00 91.56 91 ILE A N 1
ATOM 716 C CA . ILE A 1 91 ? -4.659 -1.319 9.260 1.00 91.56 91 ILE A CA 1
ATOM 717 C C . ILE A 1 91 ? -3.262 -1.786 9.665 1.00 91.56 91 ILE A C 1
ATOM 719 O O . ILE A 1 91 ? -3.122 -2.581 10.589 1.00 91.56 91 ILE A O 1
ATOM 723 N N . SER A 1 92 ? -2.234 -1.294 8.980 1.00 90.81 92 SER A N 1
ATOM 724 C CA . SER A 1 92 ? -0.846 -1.385 9.437 1.00 90.81 92 SER A CA 1
ATOM 725 C C . SER A 1 92 ? -0.502 -0.113 10.209 1.00 90.81 92 SER A C 1
ATOM 727 O O . SER A 1 92 ? -0.802 0.983 9.737 1.00 90.81 92 SER A O 1
ATOM 729 N N . VAL A 1 93 ? 0.091 -0.240 11.394 1.00 87.62 93 VAL A N 1
ATOM 730 C CA . VAL A 1 93 ? 0.533 0.902 12.220 1.00 87.62 93 VAL A CA 1
ATOM 731 C C . VAL A 1 93 ? 2.039 1.073 12.043 1.00 87.62 93 VAL A C 1
ATOM 733 O O . VAL A 1 93 ? 2.756 0.083 11.921 1.00 87.62 93 VAL A O 1
ATOM 736 N N . ASP A 1 94 ? 2.503 2.321 12.013 1.00 83.56 94 ASP A N 1
ATOM 737 C CA . ASP A 1 94 ? 3.904 2.753 11.889 1.00 83.56 94 ASP A CA 1
ATOM 738 C C . ASP A 1 94 ? 4.584 2.485 10.540 1.00 83.56 94 ASP A C 1
ATOM 740 O O . ASP A 1 94 ? 5.491 3.225 10.162 1.00 83.56 94 ASP A O 1
ATOM 744 N N . GLN A 1 95 ? 4.137 1.490 9.772 1.00 84.12 95 GLN A N 1
ATOM 745 C CA . GLN A 1 95 ? 4.823 1.088 8.545 1.00 84.12 95 GLN A CA 1
ATOM 746 C C . GLN A 1 95 ? 3.887 0.827 7.366 1.00 84.12 95 GLN A C 1
ATOM 748 O O . GLN A 1 95 ? 2.865 0.145 7.473 1.00 84.12 95 GLN A O 1
ATOM 753 N N . PHE A 1 96 ? 4.315 1.319 6.207 1.00 87.75 96 PHE A N 1
ATOM 754 C CA . PHE A 1 96 ? 3.873 0.877 4.895 1.00 87.75 96 PHE A CA 1
ATOM 755 C C . PHE A 1 96 ? 5.104 0.375 4.156 1.00 87.75 96 PHE A C 1
ATOM 757 O O . PHE A 1 96 ? 6.020 1.155 3.897 1.00 87.75 96 PHE A O 1
ATOM 764 N N . ARG A 1 97 ? 5.171 -0.927 3.868 1.00 84.81 97 ARG A N 1
ATOM 765 C CA . ARG A 1 97 ? 6.379 -1.521 3.294 1.00 84.81 97 ARG A CA 1
ATOM 766 C C . ARG A 1 97 ? 6.046 -2.485 2.173 1.00 84.81 97 ARG A C 1
ATOM 768 O O . ARG A 1 97 ? 5.354 -3.477 2.385 1.00 84.81 97 ARG A O 1
ATOM 775 N N . VAL A 1 98 ? 6.603 -2.208 1.003 1.00 87.44 98 VAL A N 1
ATOM 776 C CA . VAL A 1 98 ? 6.733 -3.165 -0.093 1.00 87.44 98 VAL A CA 1
ATOM 777 C C . VAL A 1 98 ? 8.213 -3.527 -0.153 1.00 87.44 98 VAL A C 1
ATOM 779 O O . VAL A 1 98 ? 9.067 -2.655 -0.247 1.00 87.44 98 VAL A O 1
ATOM 782 N N . GLU A 1 99 ? 8.549 -4.802 0.018 1.00 86.12 99 GLU A N 1
ATOM 783 C CA . GLU A 1 99 ? 9.954 -5.221 -0.015 1.00 86.12 99 GLU A CA 1
ATOM 784 C C . GLU A 1 99 ? 10.474 -5.306 -1.449 1.00 86.12 99 GLU A C 1
ATOM 786 O O . GLU A 1 99 ? 9.724 -5.588 -2.381 1.00 86.12 99 GLU A O 1
ATOM 791 N N . PHE A 1 100 ? 11.781 -5.109 -1.636 1.00 82.19 100 PHE A N 1
ATOM 792 C CA . PHE A 1 100 ? 12.404 -5.266 -2.946 1.00 82.19 100 PHE A CA 1
ATOM 793 C C . PHE A 1 100 ? 12.133 -6.666 -3.511 1.00 82.19 100 PHE A C 1
ATOM 795 O O . PHE A 1 100 ? 12.347 -7.666 -2.825 1.00 82.19 100 PHE A O 1
ATOM 802 N N . LYS A 1 101 ? 11.682 -6.732 -4.772 1.00 82.94 101 LYS A N 1
ATOM 803 C CA . LYS A 1 101 ? 11.215 -7.962 -5.448 1.00 82.94 101 LYS A CA 1
ATOM 804 C C . LYS A 1 101 ? 9.973 -8.619 -4.830 1.00 82.94 101 LYS A C 1
ATOM 806 O O . LYS A 1 101 ? 9.581 -9.690 -5.283 1.00 82.94 101 LYS A O 1
ATOM 811 N N . SER A 1 102 ? 9.321 -7.977 -3.865 1.00 86.19 102 SER A N 1
ATOM 812 C CA . SER A 1 102 ? 7.997 -8.363 -3.388 1.00 86.19 102 SER A CA 1
ATOM 813 C C . SER A 1 102 ? 6.950 -7.445 -4.004 1.00 86.19 102 SER A C 1
ATOM 815 O O . SER A 1 102 ? 7.036 -6.226 -3.905 1.00 86.19 102 SER A O 1
ATOM 817 N N . SER A 1 103 ? 5.926 -8.011 -4.635 1.00 85.56 103 SER A N 1
ATOM 818 C CA . SER A 1 103 ? 4.740 -7.245 -5.041 1.00 85.56 103 SER A CA 1
ATOM 819 C C . SER A 1 103 ? 3.721 -7.100 -3.910 1.00 85.56 103 SER A C 1
ATOM 821 O O . SER A 1 103 ? 2.660 -6.516 -4.108 1.00 85.56 103 SER A O 1
ATOM 823 N N . HIS A 1 104 ? 4.006 -7.672 -2.741 1.00 86.50 104 HIS A N 1
ATOM 824 C CA . HIS A 1 104 ? 3.101 -7.687 -1.605 1.00 86.50 104 HIS A CA 1
ATOM 825 C C . HIS A 1 104 ? 3.512 -6.637 -0.586 1.00 86.50 104 HIS A C 1
ATOM 827 O O . HIS A 1 104 ? 4.695 -6.427 -0.314 1.00 86.50 104 HIS A O 1
ATOM 833 N N . ILE A 1 105 ? 2.507 -6.013 0.015 1.00 83.69 105 ILE A N 1
ATOM 834 C CA . ILE A 1 105 ? 2.720 -5.169 1.182 1.00 83.69 105 ILE A CA 1
ATOM 835 C C . ILE A 1 105 ? 2.944 -6.109 2.371 1.00 83.69 105 ILE A C 1
ATOM 837 O O . ILE A 1 105 ? 2.133 -7.013 2.591 1.00 83.69 105 ILE A O 1
ATOM 841 N N . VAL A 1 106 ? 4.049 -5.929 3.098 1.00 76.50 106 VAL A N 1
ATOM 842 C CA . VAL A 1 106 ? 4.345 -6.675 4.331 1.00 76.50 106 VAL A CA 1
ATOM 843 C C . VAL A 1 106 ? 3.385 -6.212 5.420 1.00 76.50 106 VAL A C 1
ATOM 845 O O . VAL A 1 106 ? 3.088 -5.022 5.537 1.00 76.50 106 VAL A O 1
ATOM 848 N N . LYS A 1 107 ? 2.841 -7.165 6.177 1.00 67.88 107 LYS A N 1
ATOM 849 C CA . LYS A 1 107 ? 1.622 -6.968 6.958 1.00 67.88 107 LYS A CA 1
ATOM 850 C C . LYS A 1 107 ? 1.818 -7.348 8.424 1.00 67.88 107 LYS A C 1
ATOM 852 O O . LYS A 1 107 ? 1.706 -8.518 8.765 1.00 67.88 107 LYS A O 1
ATOM 857 N N . ASP A 1 108 ? 1.968 -6.335 9.272 1.00 77.31 108 ASP A N 1
ATOM 858 C CA . ASP A 1 108 ? 1.580 -6.402 10.685 1.00 77.31 108 ASP A CA 1
ATOM 859 C C . ASP A 1 108 ? 0.178 -5.792 10.801 1.00 77.31 108 ASP A C 1
ATOM 861 O O . ASP A 1 108 ? 0.017 -4.581 10.958 1.00 77.31 108 ASP A O 1
ATOM 865 N N . LEU A 1 109 ? -0.855 -6.618 10.594 1.00 85.88 109 LEU A N 1
ATOM 866 C CA . LEU A 1 109 ? -2.234 -6.132 10.540 1.00 85.88 109 LEU A CA 1
ATOM 867 C C . LEU A 1 109 ? -2.864 -6.045 11.919 1.00 85.88 109 LEU A C 1
ATOM 869 O O . LEU A 1 109 ? -2.939 -7.018 12.667 1.00 85.88 109 LEU A O 1
ATOM 873 N N . TYR A 1 110 ? -3.462 -4.894 12.161 1.00 88.81 110 TYR A N 1
ATOM 874 C CA . TYR A 1 110 ? -4.302 -4.617 13.306 1.00 88.81 110 TYR A CA 1
ATOM 875 C C . TYR A 1 110 ? -5.746 -4.468 12.850 1.00 88.81 110 TYR A C 1
ATOM 877 O O . TYR A 1 110 ? -6.013 -4.042 11.724 1.00 88.81 110 TYR A O 1
ATOM 885 N N . SER A 1 111 ? -6.682 -4.857 13.708 1.00 90.62 111 SER A N 1
ATOM 886 C CA . SER A 1 111 ? -8.103 -4.868 13.362 1.00 90.62 111 SER A CA 1
ATOM 887 C C . SER A 1 111 ? -8.768 -3.559 13.769 1.00 90.62 111 SER A C 1
ATOM 889 O O . SER A 1 111 ? -8.395 -2.948 14.772 1.00 90.62 111 SER A O 1
ATOM 891 N N . SER A 1 112 ? -9.766 -3.145 12.994 1.00 89.44 112 SER A N 1
ATOM 892 C CA . SER A 1 112 ? -10.569 -1.948 13.228 1.00 89.44 112 SER A CA 1
ATOM 893 C C . SER A 1 112 ? -12.052 -2.300 13.305 1.00 89.44 112 SER A C 1
ATOM 895 O O . SER A 1 112 ? -12.557 -3.063 12.485 1.00 89.44 112 SER A O 1
ATOM 897 N N . LEU A 1 113 ? -12.755 -1.706 14.269 1.00 87.31 113 LEU A N 1
ATOM 898 C CA . LEU A 1 113 ? -14.216 -1.745 14.364 1.00 87.31 113 LEU A CA 1
ATOM 899 C C . LEU A 1 113 ? -14.912 -0.764 13.420 1.00 87.31 113 LEU A C 1
ATOM 901 O O . LEU A 1 113 ? -16.098 -0.925 13.143 1.00 87.31 113 LEU A O 1
ATOM 905 N N . ILE A 1 114 ? -14.194 0.257 12.954 1.00 88.19 114 ILE A N 1
ATOM 906 C CA . ILE A 1 114 ? -14.701 1.193 11.952 1.00 88.19 114 ILE A CA 1
ATOM 907 C C . ILE A 1 114 ? -14.196 0.802 10.573 1.00 88.19 114 ILE A C 1
ATOM 909 O O . ILE A 1 114 ? -13.073 0.312 10.419 1.00 88.19 114 ILE A O 1
ATOM 913 N N . GLU A 1 115 ? -15.031 1.056 9.577 1.00 91.44 115 GLU A N 1
ATOM 914 C CA . GLU A 1 115 ? -14.691 0.810 8.187 1.00 91.44 115 GLU A CA 1
ATOM 915 C C . GLU A 1 115 ? -13.802 1.909 7.625 1.00 91.44 115 GLU A C 1
ATOM 917 O O . GLU A 1 115 ? -14.117 3.095 7.734 1.00 91.44 115 GLU A O 1
ATOM 922 N N . PHE A 1 116 ? -12.726 1.509 6.953 1.00 91.88 116 PHE A N 1
ATOM 923 C CA . PHE A 1 116 ? -11.935 2.430 6.150 1.00 91.88 116 PHE A CA 1
ATOM 924 C C . PHE A 1 116 ? -12.571 2.598 4.760 1.00 91.88 116 PHE A C 1
ATOM 926 O O . PHE A 1 116 ? -12.784 1.599 4.065 1.00 91.88 116 PHE A O 1
ATOM 933 N N . PRO A 1 117 ? -12.843 3.841 4.317 1.00 91.50 117 PRO A N 1
ATOM 934 C CA . PRO A 1 117 ? -13.458 4.111 3.014 1.00 91.50 117 PRO A CA 1
ATOM 935 C C . PRO A 1 117 ? -12.517 3.805 1.841 1.00 91.50 117 PRO A C 1
ATOM 937 O O . PRO A 1 117 ? -12.970 3.496 0.739 1.00 91.50 117 PRO A O 1
ATOM 940 N N . ARG A 1 118 ? -11.203 3.887 2.076 1.00 93.12 118 ARG A N 1
ATOM 941 C CA . ARG A 1 118 ? -10.147 3.572 1.112 1.00 93.12 118 ARG A CA 1
ATOM 942 C C . ARG A 1 118 ? -9.037 2.788 1.797 1.00 93.12 118 ARG A C 1
ATOM 944 O O . ARG A 1 118 ? -8.771 3.007 2.977 1.00 93.12 118 ARG A O 1
ATOM 951 N N . TYR A 1 119 ? -8.386 1.895 1.062 1.00 93.81 119 TYR A N 1
ATOM 952 C CA . TYR A 1 119 ? -7.286 1.083 1.579 1.00 93.81 119 TYR A CA 1
ATOM 953 C C . TYR A 1 119 ? -6.292 0.698 0.484 1.00 93.81 119 TYR 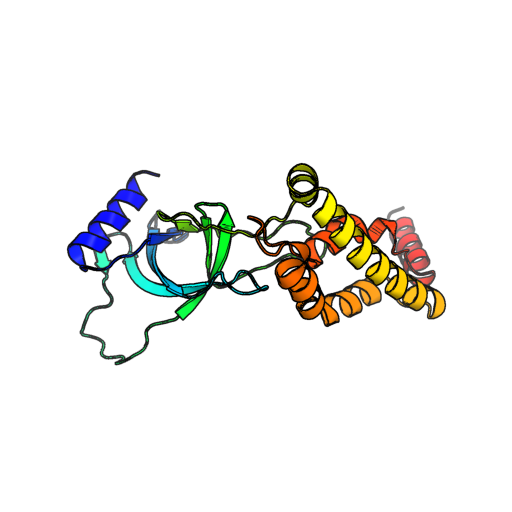A C 1
ATOM 955 O O . TYR A 1 119 ? -6.604 0.728 -0.706 1.00 93.81 119 TYR A O 1
ATOM 963 N N . TRP A 1 120 ? -5.077 0.363 0.899 1.00 94.44 120 TRP A N 1
ATOM 964 C CA . TRP A 1 120 ? -4.002 -0.051 0.016 1.00 94.44 120 TRP A CA 1
ATOM 965 C C . TRP A 1 120 ? -4.256 -1.437 -0.567 1.00 94.44 120 TRP A C 1
ATOM 967 O O . TRP A 1 120 ? -4.427 -2.414 0.163 1.00 94.44 120 TRP A O 1
ATOM 977 N N . GLU A 1 121 ? -4.233 -1.512 -1.892 1.00 93.56 121 GLU A N 1
ATOM 978 C CA . GLU A 1 121 ? -4.286 -2.750 -2.655 1.00 93.56 121 GLU A CA 1
ATOM 979 C C . GLU A 1 121 ? -2.903 -3.036 -3.249 1.00 93.56 121 GLU A C 1
ATOM 981 O O . GLU A 1 121 ? -2.247 -2.156 -3.808 1.00 93.56 121 GLU A O 1
ATOM 986 N N . SER A 1 122 ? -2.445 -4.276 -3.100 1.00 88.88 122 SER A N 1
ATOM 987 C CA . SER A 1 122 ? -1.176 -4.739 -3.674 1.00 88.88 122 SER A CA 1
ATOM 988 C C . SER A 1 122 ? -1.381 -5.478 -4.991 1.00 88.88 122 SER A C 1
ATOM 990 O O . SER A 1 122 ? -0.485 -5.493 -5.836 1.00 88.88 122 SER A O 1
ATOM 992 N N . ASP A 1 123 ? -2.552 -6.093 -5.186 1.00 92.19 123 ASP A N 1
ATOM 993 C CA . ASP A 1 123 ? -2.832 -6.830 -6.409 1.00 92.19 123 ASP A CA 1
ATOM 994 C C . ASP A 1 123 ? -3.428 -5.930 -7.491 1.00 92.19 123 ASP A C 1
ATOM 996 O O . ASP A 1 123 ? -4.594 -5.535 -7.458 1.00 92.19 123 ASP A O 1
ATOM 1000 N N . PHE A 1 124 ? -2.610 -5.641 -8.498 1.00 95.75 124 PHE A N 1
ATOM 1001 C CA . PHE A 1 124 ? -3.020 -4.827 -9.632 1.00 95.75 124 PHE A CA 1
ATOM 1002 C C . PHE A 1 124 ? -4.169 -5.438 -10.438 1.00 95.75 124 PHE A C 1
ATOM 1004 O O . PHE A 1 124 ? -4.980 -4.698 -10.988 1.00 95.75 124 PHE A O 1
ATOM 1011 N N . GLU A 1 125 ? -4.277 -6.770 -10.494 1.00 95.88 125 GLU A N 1
ATOM 1012 C CA . GLU A 1 125 ? -5.357 -7.415 -11.253 1.00 95.88 125 GLU A CA 1
ATOM 1013 C C . GLU A 1 125 ? -6.727 -7.108 -10.645 1.00 95.88 125 GLU A C 1
ATOM 1015 O O . GLU A 1 125 ? -7.709 -6.953 -11.366 1.00 95.88 125 GLU A O 1
ATOM 1020 N N . LYS A 1 126 ? -6.788 -6.914 -9.326 1.00 95.44 126 LYS A N 1
ATOM 1021 C CA . LYS A 1 126 ? -8.009 -6.488 -8.647 1.00 95.44 126 LYS A CA 1
ATOM 1022 C C . LYS A 1 126 ? -8.360 -5.032 -8.947 1.00 95.44 126 LYS A C 1
ATOM 1024 O O . LYS A 1 126 ? -9.518 -4.731 -9.218 1.00 95.44 126 LYS A O 1
ATOM 1029 N N . VAL A 1 127 ? -7.360 -4.145 -8.987 1.00 96.88 127 VAL A N 1
ATOM 1030 C CA . VAL A 1 127 ? -7.560 -2.756 -9.442 1.00 96.88 127 VAL A CA 1
ATOM 1031 C C . VAL A 1 127 ? -8.088 -2.742 -10.877 1.00 96.88 127 VAL A C 1
ATOM 1033 O O . VAL A 1 127 ? -9.029 -2.016 -11.171 1.00 96.88 127 VAL A O 1
ATOM 1036 N N . LYS A 1 128 ? -7.538 -3.588 -11.753 1.00 97.69 128 LYS A N 1
ATOM 1037 C CA . LYS A 1 128 ? -7.970 -3.732 -13.147 1.00 97.69 128 LYS A CA 1
ATOM 1038 C C . LYS A 1 128 ? -9.382 -4.296 -13.293 1.00 97.69 128 LYS A C 1
ATOM 1040 O O . LYS A 1 128 ? -10.111 -3.842 -14.169 1.00 97.69 128 LYS A O 1
ATOM 1045 N N . ALA A 1 129 ? -9.764 -5.261 -12.462 1.00 98.00 129 ALA A N 1
ATOM 1046 C CA . ALA A 1 129 ? -11.109 -5.826 -12.476 1.00 98.00 129 ALA A CA 1
ATOM 1047 C C . ALA A 1 129 ? -12.167 -4.795 -12.049 1.00 98.00 129 ALA A C 1
ATOM 1049 O O . ALA A 1 129 ? -13.219 -4.701 -12.677 1.00 98.00 129 ALA A O 1
ATOM 1050 N N . ASP A 1 130 ? -11.873 -4.007 -11.012 1.00 98.00 130 ASP A N 1
ATOM 1051 C CA . ASP A 1 130 ? -12.831 -3.059 -10.436 1.00 98.00 130 ASP A CA 1
ATOM 1052 C C . AS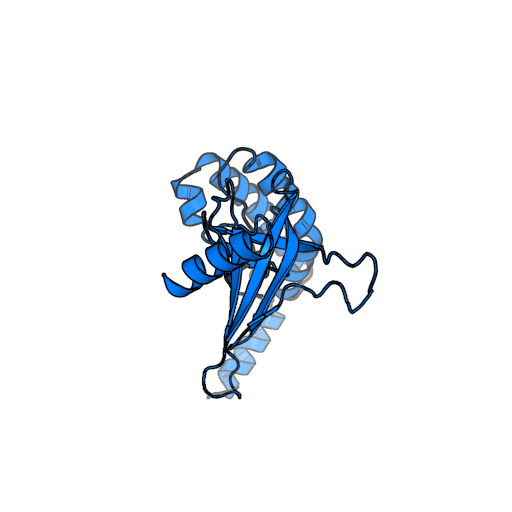P A 1 130 ? -12.841 -1.688 -11.136 1.00 98.00 130 ASP A C 1
ATOM 1054 O O . ASP A 1 130 ? -13.879 -1.027 -11.190 1.00 98.00 130 ASP A O 1
ATOM 1058 N N . TYR A 1 131 ? -11.689 -1.249 -11.650 1.00 97.75 131 TYR A N 1
ATOM 1059 C CA . TYR A 1 131 ? -11.457 0.081 -12.225 1.00 97.75 131 TYR A CA 1
ATOM 1060 C C . TYR A 1 131 ? -10.575 -0.012 -13.491 1.00 97.75 131 TYR A C 1
ATOM 1062 O O . TYR A 1 131 ? -9.420 0.430 -13.482 1.00 97.75 131 TYR A O 1
ATOM 1070 N N . PRO A 1 132 ? -11.078 -0.607 -14.591 1.00 98.06 132 PRO A N 1
ATOM 1071 C CA . PRO A 1 132 ? -10.266 -0.953 -15.762 1.00 98.06 132 PRO A CA 1
ATOM 1072 C C . PRO A 1 132 ? -9.630 0.252 -16.467 1.00 98.06 132 PRO A C 1
ATOM 1074 O O . PRO A 1 132 ? -8.465 0.171 -16.855 1.00 98.06 132 PRO A O 1
ATOM 1077 N N . GLU A 1 133 ? -10.340 1.377 -16.596 1.00 97.94 133 GLU A N 1
ATOM 1078 C CA . GLU A 1 133 ? -9.786 2.587 -17.227 1.00 97.94 133 GLU A CA 1
ATOM 1079 C C . GLU A 1 133 ? -8.658 3.196 -16.390 1.00 97.94 133 GLU A C 1
ATOM 1081 O O . GLU A 1 133 ? -7.577 3.478 -16.906 1.00 97.94 133 GLU A O 1
ATOM 1086 N N . GLN A 1 134 ? -8.857 3.305 -15.075 1.00 98.25 134 GLN A N 1
ATOM 1087 C CA . GLN A 1 134 ? -7.826 3.778 -14.154 1.00 98.25 134 GLN A CA 1
ATOM 1088 C C . GLN A 1 134 ? -6.614 2.845 -14.162 1.00 98.25 134 GLN A C 1
ATOM 1090 O O . GLN A 1 134 ? -5.476 3.310 -14.170 1.00 98.25 134 GLN A O 1
ATOM 1095 N N . ALA A 1 135 ? -6.833 1.529 -14.189 1.00 98.19 135 ALA A N 1
ATOM 1096 C CA . ALA A 1 135 ? -5.748 0.562 -14.291 1.00 98.19 135 ALA A CA 1
ATOM 1097 C C . ALA A 1 135 ? -4.968 0.722 -15.603 1.00 98.19 135 ALA A C 1
ATOM 1099 O O . ALA A 1 135 ? -3.739 0.690 -15.579 1.00 98.19 135 ALA A O 1
ATOM 1100 N N . ARG A 1 136 ? -5.643 0.962 -16.733 1.00 98.44 136 ARG A N 1
ATOM 1101 C CA . ARG A 1 136 ? -4.967 1.246 -18.006 1.00 98.44 136 ARG A CA 1
ATOM 1102 C C . ARG A 1 136 ? -4.073 2.484 -17.900 1.00 98.44 136 ARG A C 1
ATOM 1104 O O . ARG A 1 136 ? -2.899 2.401 -18.246 1.00 98.44 136 ARG A O 1
ATOM 1111 N N . GLU A 1 137 ? -4.580 3.584 -17.346 1.00 98.44 137 GLU A N 1
ATOM 1112 C CA . GLU A 1 137 ? -3.793 4.811 -17.145 1.00 98.44 137 GLU A CA 1
ATOM 1113 C C . GLU A 1 137 ? -2.591 4.609 -16.204 1.00 98.44 137 GLU A C 1
ATOM 1115 O O . GLU A 1 137 ? -1.506 5.140 -16.454 1.00 98.44 137 GLU A O 1
ATOM 1120 N N . ILE A 1 138 ? -2.759 3.831 -15.126 1.00 98.31 138 ILE A N 1
ATOM 1121 C CA . ILE A 1 138 ? -1.661 3.487 -14.208 1.00 98.31 138 ILE A CA 1
ATOM 1122 C C . ILE A 1 138 ? -0.591 2.675 -14.940 1.00 98.31 138 ILE A C 1
ATOM 1124 O O . ILE A 1 138 ? 0.592 2.997 -14.830 1.00 98.31 138 ILE A O 1
ATOM 1128 N N . ALA A 1 139 ? -0.995 1.639 -15.681 1.00 98.12 139 ALA A N 1
ATOM 1129 C CA . ALA A 1 139 ? -0.073 0.787 -16.424 1.00 98.12 139 ALA A CA 1
ATOM 1130 C C . ALA A 1 139 ? 0.699 1.596 -17.474 1.00 98.12 139 ALA A C 1
ATOM 1132 O O . ALA A 1 139 ? 1.923 1.530 -17.504 1.00 98.12 139 ALA A O 1
ATOM 1133 N N . GLU A 1 140 ? 0.013 2.435 -18.257 1.00 98.12 140 GLU A N 1
ATOM 1134 C CA . GLU A 1 140 ? 0.646 3.316 -19.246 1.00 98.12 140 GLU A CA 1
ATOM 1135 C C . GLU A 1 140 ? 1.679 4.252 -18.600 1.00 98.12 140 GLU A C 1
ATOM 1137 O O . GLU A 1 140 ? 2.817 4.333 -19.068 1.00 98.12 140 GLU A O 1
ATOM 1142 N N . LEU A 1 141 ? 1.322 4.918 -17.494 1.00 98.12 141 LEU A N 1
ATOM 1143 C CA . LEU A 1 141 ? 2.226 5.817 -16.770 1.00 98.12 141 LEU A CA 1
ATOM 1144 C C . LEU A 1 141 ? 3.485 5.090 -16.269 1.00 98.12 141 LEU A C 1
ATOM 1146 O O . LEU A 1 141 ? 4.605 5.600 -16.401 1.00 98.12 141 LEU A O 1
ATOM 1150 N N . LEU A 1 142 ? 3.305 3.918 -15.655 1.00 98.00 142 LEU A N 1
ATOM 1151 C CA . LEU A 1 142 ? 4.396 3.170 -15.035 1.00 98.00 142 LEU A CA 1
ATOM 1152 C C . LEU A 1 142 ? 5.275 2.477 -16.074 1.00 98.00 142 LEU A C 1
ATOM 1154 O O . LEU A 1 142 ? 6.500 2.571 -15.973 1.00 98.00 142 LEU A O 1
ATOM 1158 N N . ASP A 1 143 ? 4.684 1.865 -17.098 1.00 98.12 143 ASP A N 1
ATOM 1159 C CA . ASP A 1 143 ? 5.418 1.222 -18.187 1.00 98.12 143 ASP A CA 1
ATOM 1160 C C . ASP A 1 143 ? 6.259 2.252 -18.948 1.00 98.12 143 ASP A C 1
ATOM 1162 O O . ASP A 1 143 ? 7.460 2.046 -19.114 1.00 98.12 143 ASP A O 1
ATOM 1166 N N . GLN A 1 144 ? 5.693 3.414 -19.308 1.00 97.12 144 GLN A N 1
ATOM 1167 C CA . GLN A 1 144 ? 6.456 4.496 -19.948 1.00 97.12 144 GLN A CA 1
ATOM 1168 C C . GLN A 1 144 ? 7.662 4.921 -19.103 1.00 97.12 144 GLN A C 1
ATOM 1170 O O . GLN A 1 144 ? 8.769 5.101 -19.625 1.00 97.12 144 GLN A O 1
ATOM 1175 N N . ARG A 1 145 ? 7.477 5.059 -17.783 1.00 97.31 145 ARG A N 1
ATOM 1176 C CA . ARG A 1 145 ? 8.563 5.448 -16.877 1.00 97.31 145 ARG A CA 1
ATOM 1177 C C . ARG A 1 145 ? 9.640 4.369 -16.778 1.00 97.31 145 ARG A C 1
ATOM 1179 O O . ARG A 1 145 ? 10.826 4.706 -16.814 1.00 97.31 145 ARG A O 1
ATOM 1186 N N . ILE A 1 146 ? 9.250 3.102 -16.644 1.00 97.31 146 ILE A N 1
ATOM 1187 C CA . ILE A 1 146 ? 10.183 1.973 -16.552 1.00 97.31 146 ILE A CA 1
ATOM 1188 C C . ILE A 1 146 ? 10.945 1.816 -17.871 1.00 97.31 146 ILE A C 1
ATOM 1190 O O . ILE A 1 146 ? 12.170 1.726 -17.842 1.00 97.31 146 ILE A O 1
ATOM 1194 N N . SER A 1 147 ? 10.263 1.873 -19.016 1.00 96.62 147 SER A N 1
ATOM 1195 C CA . SER A 1 147 ? 10.881 1.799 -20.345 1.00 96.62 147 SER A CA 1
ATOM 1196 C C . SER A 1 147 ? 11.862 2.943 -20.600 1.00 96.62 147 SER A C 1
ATOM 1198 O O . SER A 1 147 ? 12.953 2.709 -21.122 1.00 96.62 147 SER A O 1
ATOM 1200 N N . TYR A 1 148 ? 11.532 4.169 -20.181 1.00 96.75 148 TYR A N 1
ATOM 1201 C CA . TYR A 1 148 ? 12.459 5.302 -20.253 1.00 96.75 148 TYR A CA 1
ATOM 1202 C C . TYR A 1 148 ? 13.735 5.061 -19.430 1.00 96.75 148 TYR A C 1
ATOM 1204 O O . TYR A 1 148 ? 14.842 5.343 -19.882 1.00 96.75 148 TYR A O 1
ATOM 1212 N N . LEU A 1 149 ? 13.610 4.514 -18.219 1.00 96.62 149 LEU A N 1
ATOM 1213 C CA . LEU A 1 149 ? 14.780 4.184 -17.402 1.00 96.62 149 LEU A CA 1
ATOM 1214 C C . LEU A 1 149 ? 15.566 2.996 -17.979 1.00 96.62 149 LEU A C 1
ATOM 1216 O O . LEU A 1 149 ? 16.796 3.019 -17.963 1.00 96.62 149 LEU A O 1
ATOM 1220 N N . ALA A 1 150 ? 14.882 1.989 -18.520 1.00 95.06 150 ALA A N 1
ATOM 1221 C CA . ALA A 1 150 ? 15.498 0.825 -19.150 1.00 95.06 150 ALA A CA 1
ATOM 1222 C C . ALA A 1 150 ? 16.316 1.203 -20.397 1.00 95.06 150 ALA A C 1
ATOM 1224 O O . ALA A 1 150 ? 17.404 0.664 -20.606 1.00 95.06 150 ALA A O 1
ATOM 1225 N N . SER A 1 151 ? 15.856 2.173 -21.196 1.00 95.00 151 SER A N 1
ATOM 1226 C CA . SER A 1 151 ? 16.609 2.660 -22.361 1.00 95.00 151 SER A CA 1
ATOM 1227 C C . SER A 1 151 ? 17.891 3.398 -21.954 1.00 95.00 151 SER A C 1
ATOM 1229 O O . SER A 1 151 ? 18.951 3.191 -22.553 1.00 95.00 151 SER A O 1
ATOM 1231 N N . ILE A 1 152 ? 17.848 4.191 -20.876 1.00 95.06 152 ILE A N 1
ATOM 1232 C CA . ILE A 1 152 ? 19.051 4.813 -20.301 1.00 95.06 152 ILE A CA 1
ATOM 1233 C C . ILE A 1 152 ? 19.998 3.745 -19.755 1.00 95.06 152 ILE A C 1
ATOM 1235 O O . ILE A 1 152 ? 21.198 3.792 -20.021 1.00 95.06 152 ILE A O 1
ATOM 1239 N N . GLN A 1 153 ? 19.469 2.774 -19.011 1.00 94.56 153 GLN A N 1
ATOM 1240 C CA . GLN A 1 153 ? 20.263 1.675 -18.472 1.00 94.56 153 GLN A CA 1
ATOM 1241 C C . GLN A 1 153 ? 20.975 0.903 -19.587 1.00 94.56 153 GLN A C 1
ATOM 1243 O O . GLN A 1 153 ? 22.171 0.648 -19.467 1.00 94.56 153 GLN A O 1
ATOM 1248 N N . SER A 1 154 ? 20.271 0.603 -20.678 1.00 90.50 154 SER A N 1
ATOM 1249 C CA . SER A 1 154 ? 20.827 -0.107 -21.833 1.00 90.50 154 SER A CA 1
ATOM 1250 C C . SER A 1 154 ? 21.885 0.722 -22.567 1.00 90.50 154 SER A C 1
ATOM 1252 O O . SER A 1 154 ? 22.966 0.220 -22.854 1.00 90.50 154 SER A O 1
ATOM 1254 N N . SER A 1 155 ? 21.614 2.006 -22.829 1.00 91.44 155 SER A N 1
ATOM 1255 C CA . SER A 1 155 ? 22.555 2.890 -23.542 1.00 91.44 155 SER A CA 1
ATOM 1256 C C . SER A 1 155 ? 23.842 3.180 -22.766 1.00 91.44 155 SER A C 1
ATOM 1258 O O . SER A 1 155 ? 24.880 3.418 -23.377 1.00 91.44 155 SER A O 1
ATOM 1260 N N . LYS A 1 156 ? 23.789 3.156 -21.430 1.00 91.50 156 LYS A N 1
ATOM 1261 C CA . LYS A 1 156 ? 24.939 3.433 -20.555 1.00 91.50 156 LYS A CA 1
ATOM 1262 C C . LYS A 1 156 ? 25.561 2.180 -19.927 1.00 91.50 156 LYS A C 1
ATOM 1264 O O . LYS A 1 156 ? 26.440 2.316 -19.080 1.00 91.50 156 LYS A O 1
ATOM 1269 N N . ASP A 1 157 ? 25.091 0.990 -20.311 1.00 87.88 157 ASP A N 1
ATOM 1270 C CA . ASP A 1 157 ? 25.470 -0.314 -19.738 1.00 87.88 157 ASP A CA 1
ATOM 1271 C C . ASP A 1 157 ? 25.432 -0.342 -18.193 1.00 87.88 157 ASP A C 1
ATOM 1273 O O . ASP A 1 157 ? 26.285 -0.917 -17.510 1.00 87.88 157 ASP A O 1
ATOM 1277 N N . TYR A 1 158 ? 24.424 0.307 -17.603 1.00 91.50 158 TYR A N 1
ATOM 1278 C CA . TYR A 1 158 ? 24.209 0.239 -16.159 1.00 91.50 158 TYR A CA 1
ATOM 1279 C C . TYR A 1 158 ? 23.640 -1.123 -15.750 1.00 91.50 158 TYR A C 1
ATOM 1281 O O . TYR A 1 158 ? 23.019 -1.830 -16.541 1.00 91.50 158 TYR A O 1
ATOM 1289 N N . LYS A 1 159 ? 23.823 -1.492 -14.478 1.00 90.62 159 LYS A N 1
ATOM 1290 C CA . LYS A 1 159 ? 23.165 -2.675 -13.903 1.00 90.62 159 LYS A CA 1
ATOM 1291 C C . LYS A 1 159 ? 21.649 -2.482 -13.867 1.00 90.62 159 LYS A C 1
ATOM 1293 O O . LYS A 1 159 ? 21.181 -1.373 -13.617 1.00 90.62 159 LYS A O 1
ATOM 1298 N N . SER A 1 160 ? 20.890 -3.562 -14.008 1.00 87.38 160 SER A N 1
ATOM 1299 C CA . SER A 1 160 ? 19.427 -3.581 -13.884 1.00 87.38 160 SER A CA 1
ATOM 1300 C C . SER A 1 160 ? 18.923 -2.953 -12.573 1.00 87.38 160 SER A C 1
ATOM 1302 O O . SER A 1 160 ? 17.924 -2.234 -12.571 1.00 87.38 160 SER A O 1
ATOM 1304 N N . SER A 1 161 ? 19.660 -3.116 -11.466 1.00 89.81 161 SER A N 1
ATOM 1305 C CA . SER A 1 161 ? 19.335 -2.493 -10.172 1.00 89.81 161 SER A CA 1
ATOM 1306 C C . SER A 1 161 ? 19.350 -0.962 -10.201 1.00 89.81 161 SER A C 1
ATOM 1308 O O . SER A 1 161 ? 18.659 -0.331 -9.405 1.00 89.81 161 SER A O 1
ATOM 1310 N N . TRP A 1 162 ? 20.080 -0.344 -11.135 1.00 94.19 162 TRP A N 1
ATOM 1311 C CA . TRP A 1 162 ? 20.052 1.105 -11.325 1.00 94.19 162 TRP A CA 1
ATOM 1312 C C . TRP A 1 162 ? 18.643 1.590 -11.675 1.00 94.19 162 TRP A C 1
ATOM 1314 O O . TRP A 1 162 ? 18.198 2.594 -11.124 1.00 94.19 162 TRP A O 1
ATOM 1324 N N . VAL A 1 163 ? 17.912 0.849 -12.518 1.00 94.44 163 VAL A N 1
ATOM 1325 C CA . VAL A 1 163 ? 16.534 1.194 -12.903 1.00 94.44 163 VAL A CA 1
ATOM 1326 C C . VAL A 1 163 ? 15.629 1.244 -11.676 1.00 94.44 163 VAL A C 1
ATOM 1328 O O . VAL A 1 163 ? 14.878 2.204 -11.521 1.00 94.44 163 VAL A O 1
ATOM 1331 N N . TYR A 1 164 ? 15.758 0.267 -10.774 1.00 93.12 164 TYR A N 1
ATOM 1332 C CA . TYR A 1 164 ? 15.022 0.252 -9.510 1.00 93.12 164 TYR A CA 1
ATOM 1333 C C . TYR A 1 164 ? 15.310 1.505 -8.677 1.00 93.12 164 TYR A C 1
ATOM 1335 O O . TYR A 1 164 ? 14.385 2.233 -8.332 1.00 93.12 164 TYR A O 1
ATOM 1343 N N . TYR A 1 165 ? 16.580 1.825 -8.414 1.00 94.19 165 TYR A N 1
ATOM 1344 C CA . TYR A 1 165 ? 16.917 2.994 -7.592 1.00 94.19 165 TYR A CA 1
ATOM 1345 C C . TYR A 1 165 ? 16.451 4.318 -8.215 1.00 94.19 165 TYR A C 1
ATOM 1347 O O . TYR A 1 165 ? 15.986 5.206 -7.500 1.00 94.19 165 TYR A O 1
ATOM 1355 N N . GLN A 1 166 ? 16.514 4.450 -9.543 1.00 96.19 166 GLN A N 1
ATOM 1356 C CA . GLN A 1 166 ? 15.986 5.630 -10.238 1.00 96.19 166 GLN A CA 1
ATOM 1357 C C . GLN A 1 166 ? 14.456 5.709 -10.215 1.00 96.19 166 GLN A C 1
ATOM 1359 O O . GLN A 1 166 ? 13.894 6.808 -10.216 1.00 96.19 166 GLN A O 1
ATOM 1364 N N . PHE A 1 167 ? 13.778 4.561 -10.218 1.00 96.06 167 PHE A N 1
ATOM 1365 C CA . PHE A 1 167 ? 12.329 4.483 -10.088 1.00 96.06 167 PHE A CA 1
ATOM 1366 C C . PHE A 1 167 ? 11.888 4.872 -8.671 1.00 96.06 167 PHE A C 1
ATOM 1368 O O . PHE A 1 167 ? 11.053 5.765 -8.522 1.00 96.06 167 PHE A O 1
ATOM 1375 N N . ILE A 1 168 ? 12.515 4.293 -7.640 1.00 93.94 168 ILE A N 1
ATOM 1376 C CA . ILE A 1 168 ? 12.242 4.608 -6.229 1.00 93.94 168 ILE A CA 1
ATOM 1377 C C . ILE A 1 168 ? 12.508 6.086 -5.922 1.00 93.94 168 ILE A C 1
ATOM 1379 O O . ILE A 1 168 ? 11.718 6.716 -5.225 1.00 93.94 168 ILE A O 1
ATOM 1383 N N . GLY A 1 169 ? 13.529 6.696 -6.533 1.00 94.00 169 GLY A N 1
ATOM 1384 C CA . GLY A 1 169 ? 13.774 8.140 -6.418 1.00 94.00 169 GLY A CA 1
ATOM 1385 C C . GLY A 1 169 ? 12.638 9.044 -6.935 1.00 94.00 169 GLY A C 1
ATOM 1386 O O . GLY A 1 169 ? 12.694 10.259 -6.752 1.00 94.00 169 GLY A O 1
ATOM 1387 N N . LYS A 1 170 ? 11.614 8.488 -7.600 1.00 94.69 170 LYS A N 1
ATOM 1388 C CA . LYS A 1 170 ? 10.396 9.192 -8.042 1.00 94.69 170 LYS A CA 1
ATOM 1389 C C . LYS A 1 170 ? 9.112 8.625 -7.433 1.00 94.69 170 LYS A C 1
ATOM 1391 O O . LYS A 1 170 ? 8.030 9.009 -7.881 1.00 94.69 170 LYS A O 1
ATOM 1396 N N . LEU A 1 171 ? 9.218 7.755 -6.429 1.00 92.56 171 LEU A N 1
ATOM 1397 C CA . LEU A 1 171 ? 8.078 7.043 -5.860 1.00 92.56 171 LEU A CA 1
ATOM 1398 C C . LEU A 1 171 ? 6.994 8.001 -5.357 1.00 92.56 171 LEU A C 1
ATOM 1400 O O . LEU A 1 171 ? 5.850 7.853 -5.763 1.00 92.56 171 LEU A O 1
ATOM 1404 N N . ASP A 1 172 ? 7.346 9.035 -4.592 1.00 92.56 172 ASP A N 1
ATOM 1405 C CA . ASP A 1 172 ? 6.369 9.996 -4.054 1.00 92.56 172 ASP A CA 1
ATOM 1406 C C . ASP A 1 172 ? 5.571 10.706 -5.154 1.00 92.56 172 ASP A C 1
ATOM 1408 O O . ASP A 1 172 ? 4.351 10.844 -5.072 1.00 92.56 172 ASP A O 1
ATOM 1412 N N . ALA A 1 173 ? 6.245 11.119 -6.230 1.00 94.88 173 ALA A N 1
ATOM 1413 C CA . ALA A 1 173 ? 5.593 11.777 -7.358 1.00 94.88 173 ALA A CA 1
ATOM 1414 C C . ALA A 1 173 ? 4.639 10.824 -8.097 1.00 94.88 173 ALA A C 1
ATOM 1416 O O . ALA A 1 173 ? 3.535 11.225 -8.468 1.00 94.88 173 ALA A O 1
ATOM 1417 N N . LEU A 1 174 ? 5.044 9.563 -8.283 1.00 96.00 174 LEU A N 1
ATOM 1418 C CA . LEU A 1 174 ? 4.208 8.532 -8.902 1.00 96.00 174 LEU A CA 1
ATOM 1419 C C . LEU A 1 174 ? 3.014 8.172 -8.015 1.00 96.00 174 LEU A C 1
ATOM 1421 O O . LEU A 1 174 ? 1.892 8.111 -8.510 1.00 96.00 174 LEU A O 1
ATOM 1425 N N . THR A 1 175 ? 3.230 8.012 -6.710 1.00 95.00 175 THR A N 1
ATOM 1426 C CA . THR A 1 175 ? 2.178 7.785 -5.712 1.00 95.00 175 THR A CA 1
ATOM 1427 C C . THR A 1 175 ? 1.165 8.925 -5.743 1.00 95.00 175 THR A C 1
ATOM 1429 O O . THR A 1 175 ? -0.036 8.675 -5.817 1.00 95.00 175 THR A O 1
ATOM 1432 N N . ASN A 1 176 ? 1.622 10.178 -5.796 1.00 94.75 176 ASN A N 1
ATOM 1433 C CA . ASN A 1 176 ? 0.742 11.341 -5.897 1.00 94.75 176 ASN A CA 1
ATOM 1434 C C . ASN A 1 176 ? -0.060 11.371 -7.202 1.00 94.75 176 ASN A C 1
ATOM 1436 O O . ASN A 1 176 ? -1.268 11.610 -7.172 1.00 94.75 176 ASN A O 1
ATOM 1440 N N . ALA A 1 177 ? 0.577 11.085 -8.340 1.00 96.19 177 ALA A N 1
ATOM 1441 C CA . ALA A 1 177 ? -0.109 11.019 -9.628 1.00 96.19 177 ALA A CA 1
ATOM 1442 C C . ALA A 1 177 ? -1.154 9.891 -9.667 1.00 96.19 177 ALA A C 1
ATOM 1444 O O . ALA A 1 177 ? -2.270 10.091 -10.145 1.00 96.19 177 ALA A O 1
ATOM 1445 N N . ILE A 1 178 ? -0.820 8.718 -9.135 1.00 97.00 178 ILE A N 1
ATOM 1446 C CA . ILE A 1 178 ? -1.710 7.558 -9.144 1.00 97.00 178 ILE A CA 1
ATOM 1447 C C . ILE A 1 178 ? -2.854 7.762 -8.156 1.00 97.00 178 ILE A C 1
ATOM 1449 O O . ILE A 1 178 ? -4.011 7.761 -8.554 1.00 97.00 178 ILE A O 1
ATOM 1453 N N . ASN A 1 179 ? -2.564 8.012 -6.886 1.00 96.31 179 ASN A N 1
ATOM 1454 C CA . ASN A 1 179 ? -3.582 8.015 -5.837 1.00 96.31 179 ASN A CA 1
ATOM 1455 C C . ASN A 1 179 ? -4.327 9.345 -5.692 1.00 96.31 179 ASN A C 1
ATOM 1457 O O . ASN A 1 179 ? -5.486 9.352 -5.271 1.00 96.31 179 ASN A O 1
ATOM 1461 N N . GLY A 1 180 ? -3.664 10.459 -6.013 1.00 93.50 180 GLY A N 1
ATOM 1462 C CA . GLY A 1 180 ? -4.224 11.808 -5.916 1.00 93.50 180 GLY A CA 1
ATOM 1463 C C . GLY A 1 180 ? -4.980 12.259 -7.163 1.00 93.50 180 GLY A C 1
ATOM 1464 O O . GLY A 1 180 ? -5.804 13.170 -7.072 1.00 93.50 180 GLY A O 1
ATOM 1465 N N . ARG A 1 181 ? -4.732 11.622 -8.316 1.00 94.88 181 ARG A N 1
ATOM 1466 C CA . ARG A 1 181 ? -5.396 11.949 -9.586 1.00 94.88 181 ARG A CA 1
ATOM 1467 C C . ARG A 1 181 ? -6.129 10.754 -10.185 1.00 94.88 181 ARG A C 1
ATOM 1469 O O . ARG A 1 181 ? -7.343 10.830 -10.306 1.00 94.88 181 ARG A O 1
ATOM 1476 N N . ILE A 1 182 ? -5.425 9.675 -10.535 1.00 97.19 182 ILE A N 1
ATOM 1477 C CA . ILE A 1 182 ? -6.016 8.567 -11.314 1.00 97.19 182 ILE A CA 1
ATOM 1478 C C . ILE A 1 182 ? -7.030 7.764 -10.480 1.00 97.19 182 ILE A C 1
ATOM 1480 O O . ILE A 1 182 ? -8.165 7.557 -10.893 1.00 97.19 182 ILE A O 1
ATOM 1484 N N . LEU A 1 183 ? -6.651 7.361 -9.267 1.00 96.00 183 LEU A N 1
ATOM 1485 C CA . LEU A 1 183 ? -7.492 6.618 -8.323 1.00 96.00 183 LEU A CA 1
ATOM 1486 C C . LEU A 1 183 ? -8.296 7.527 -7.388 1.00 96.00 183 LEU A C 1
ATOM 1488 O O . LEU A 1 183 ? -8.882 7.046 -6.411 1.00 96.00 183 LEU A O 1
ATOM 1492 N N . LYS A 1 184 ? -8.339 8.837 -7.656 1.00 93.56 184 LYS A N 1
ATOM 1493 C CA . LYS A 1 184 ? -9.115 9.776 -6.845 1.00 93.56 184 LYS A CA 1
ATOM 1494 C C . LYS A 1 184 ? -10.595 9.376 -6.879 1.00 93.56 184 LYS A C 1
ATOM 1496 O O . LYS A 1 184 ? -11.170 9.200 -7.945 1.00 93.56 184 LYS A O 1
ATOM 1501 N N . GLY A 1 185 ? -11.209 9.230 -5.706 1.00 90.12 185 GLY A N 1
ATOM 1502 C CA . GLY A 1 185 ? -12.612 8.814 -5.576 1.00 90.12 185 GLY A CA 1
ATOM 1503 C C . GLY A 1 185 ? -12.859 7.304 -5.692 1.00 90.12 185 GLY A C 1
ATOM 1504 O O . GLY A 1 185 ? -14.000 6.871 -5.564 1.00 90.12 185 GLY A O 1
ATOM 1505 N N . THR A 1 186 ? -11.819 6.488 -5.887 1.00 94.62 186 THR A N 1
ATOM 1506 C CA . THR A 1 186 ? -11.928 5.021 -5.807 1.00 94.62 186 THR A CA 1
ATOM 1507 C C . THR A 1 186 ? -11.700 4.528 -4.376 1.00 94.62 186 THR A C 1
ATOM 1509 O O . THR A 1 186 ? -11.148 5.247 -3.540 1.00 94.62 186 THR A O 1
ATOM 1512 N N . ARG A 1 187 ? -12.041 3.264 -4.096 1.00 93.88 187 ARG A N 1
ATOM 1513 C CA . ARG A 1 187 ? -11.769 2.625 -2.793 1.00 93.88 187 ARG A CA 1
ATOM 1514 C C . ARG A 1 187 ? -10.310 2.190 -2.587 1.00 93.88 187 ARG A C 1
ATOM 1516 O O . ARG A 1 187 ? -9.996 1.639 -1.534 1.00 93.88 187 ARG A O 1
ATOM 1523 N N . TYR A 1 188 ? -9.430 2.416 -3.565 1.00 95.00 188 TYR A N 1
ATOM 1524 C CA . TYR A 1 188 ? -8.057 1.919 -3.529 1.00 95.00 188 TYR A CA 1
ATOM 1525 C C . TYR A 1 188 ? -7.012 3.029 -3.458 1.00 95.00 188 TYR A C 1
ATOM 1527 O O . TYR A 1 188 ? -7.131 4.084 -4.087 1.00 95.00 188 TYR A O 1
ATOM 1535 N N . PHE A 1 189 ? -5.967 2.739 -2.691 1.00 95.31 189 PHE A N 1
ATOM 1536 C CA . PHE A 1 189 ? -4.624 3.263 -2.896 1.00 95.31 189 PHE A CA 1
ATOM 1537 C C . PHE A 1 189 ? -3.789 2.162 -3.542 1.00 95.31 189 PHE A C 1
ATOM 1539 O O . PHE A 1 189 ? -3.968 0.986 -3.224 1.00 95.31 189 PHE A O 1
ATOM 1546 N N . TYR A 1 190 ? -2.877 2.525 -4.434 1.00 95.50 190 TYR A N 1
ATOM 1547 C CA . TYR A 1 190 ? -2.020 1.561 -5.109 1.00 95.50 190 TYR A CA 1
ATOM 1548 C C . TYR A 1 190 ? -0.557 1.997 -5.060 1.00 95.50 190 TYR A C 1
ATOM 1550 O O . TYR A 1 190 ? -0.246 3.180 -5.217 1.00 95.50 190 TYR A O 1
ATOM 1558 N N . SER A 1 191 ? 0.340 1.040 -4.802 1.00 93.50 191 SER A N 1
ATOM 1559 C CA . SER A 1 191 ? 1.778 1.300 -4.688 1.00 93.50 191 SER A CA 1
ATOM 1560 C C . SER A 1 191 ? 2.470 1.146 -6.043 1.00 93.50 191 SER A C 1
ATOM 1562 O O . SER A 1 191 ? 2.490 0.037 -6.586 1.00 93.50 191 SER A O 1
ATOM 1564 N N . PRO A 1 192 ? 3.111 2.207 -6.573 1.00 94.94 192 PRO A N 1
ATOM 1565 C CA . PRO A 1 192 ? 3.922 2.098 -7.785 1.00 94.94 192 PRO A CA 1
ATOM 1566 C C . PRO A 1 192 ? 5.077 1.097 -7.628 1.00 94.94 192 PRO A C 1
ATOM 1568 O O . PRO A 1 192 ? 5.481 0.450 -8.591 1.00 94.94 192 PRO A O 1
ATOM 1571 N N . GLU A 1 193 ? 5.601 0.946 -6.411 1.00 94.88 193 GLU A N 1
ATOM 1572 C CA . GLU A 1 193 ? 6.661 -0.012 -6.095 1.00 94.88 193 GLU A CA 1
ATOM 1573 C C . GLU A 1 193 ? 6.183 -1.464 -6.243 1.00 94.88 193 GLU A C 1
ATOM 1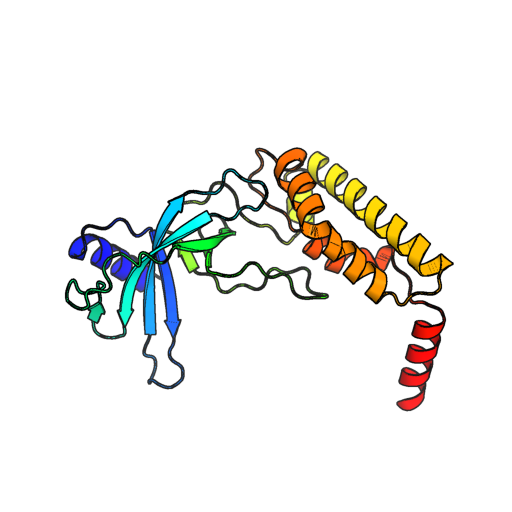575 O O . GLU A 1 193 ? 6.892 -2.288 -6.823 1.00 94.88 193 GLU A O 1
ATOM 1580 N N . ALA A 1 194 ? 4.951 -1.769 -5.815 1.00 94.69 194 ALA A N 1
ATOM 1581 C CA . ALA A 1 194 ? 4.364 -3.099 -5.994 1.00 94.69 194 ALA A CA 1
ATOM 1582 C C . ALA A 1 194 ? 4.239 -3.466 -7.483 1.00 94.69 194 ALA A C 1
ATOM 1584 O O . ALA A 1 194 ? 4.546 -4.597 -7.873 1.00 94.69 194 ALA A O 1
ATOM 1585 N N . TYR A 1 195 ? 3.859 -2.497 -8.323 1.00 96.00 195 TYR A N 1
ATOM 1586 C CA . TYR A 1 195 ? 3.819 -2.668 -9.776 1.00 96.00 195 TYR A CA 1
ATOM 1587 C C . TYR A 1 195 ? 5.205 -2.942 -10.352 1.00 96.00 195 TYR A C 1
ATOM 1589 O O . TYR A 1 195 ? 5.385 -3.905 -11.099 1.00 96.00 195 TYR A O 1
ATOM 1597 N N . PHE A 1 196 ? 6.197 -2.127 -9.979 1.00 95.50 196 PHE A N 1
ATOM 1598 C CA . PHE A 1 196 ? 7.572 -2.300 -10.438 1.00 95.50 196 PHE A CA 1
ATOM 1599 C C . PHE A 1 196 ? 8.084 -3.704 -10.113 1.00 95.50 196 PHE A C 1
ATOM 1601 O O . PHE A 1 196 ? 8.581 -4.404 -10.997 1.00 95.50 196 PHE A O 1
ATOM 1608 N N . ASN A 1 197 ? 7.919 -4.147 -8.866 1.00 93.75 197 ASN A N 1
ATOM 1609 C CA . ASN A 1 197 ? 8.392 -5.457 -8.428 1.00 93.75 197 ASN A CA 1
ATOM 1610 C C . ASN A 1 197 ? 7.719 -6.610 -9.191 1.00 93.75 197 ASN A C 1
ATOM 1612 O O . ASN A 1 197 ? 8.375 -7.617 -9.453 1.00 93.75 197 ASN A O 1
ATOM 1616 N N . LYS A 1 198 ? 6.449 -6.456 -9.592 1.00 93.75 198 LYS A N 1
ATOM 1617 C CA . LYS A 1 198 ? 5.702 -7.486 -10.332 1.00 93.75 198 LYS A CA 1
ATOM 1618 C C . LYS A 1 198 ? 5.991 -7.491 -11.838 1.00 93.75 198 LYS A C 1
ATOM 1620 O O . LYS A 1 198 ? 6.041 -8.561 -12.440 1.00 93.75 198 LYS A O 1
ATOM 1625 N N . TYR A 1 199 ? 6.155 -6.320 -12.456 1.00 94.19 199 TYR A N 1
ATOM 1626 C CA . TYR A 1 199 ? 6.088 -6.181 -13.918 1.00 94.19 199 TYR A CA 1
ATOM 1627 C C . TYR A 1 199 ? 7.368 -5.669 -14.587 1.00 94.19 199 TYR A C 1
ATOM 1629 O O . TYR A 1 199 ? 7.512 -5.828 -15.800 1.00 94.19 199 TYR A O 1
ATOM 1637 N N . SER A 1 200 ? 8.333 -5.126 -13.834 1.00 92.44 200 SER A N 1
ATOM 1638 C CA . SER A 1 200 ? 9.558 -4.543 -14.414 1.00 92.44 200 SER A CA 1
ATOM 1639 C C . SER A 1 200 ? 10.401 -5.534 -15.219 1.00 92.44 200 SER A C 1
ATOM 1641 O O . SER A 1 200 ? 11.043 -5.128 -16.184 1.00 92.44 200 SER A O 1
ATOM 1643 N N . SER A 1 201 ? 10.365 -6.830 -14.896 1.00 90.69 201 SER A N 1
ATOM 1644 C CA . SER A 1 201 ? 11.108 -7.874 -15.621 1.00 90.69 201 SER A CA 1
ATOM 1645 C C . SER A 1 201 ? 10.707 -8.009 -17.093 1.00 90.69 201 SER A C 1
ATOM 1647 O O . SER A 1 201 ? 11.487 -8.520 -17.891 1.00 90.69 201 SER A O 1
ATOM 1649 N N . ARG A 1 202 ? 9.517 -7.522 -17.472 1.00 91.94 202 ARG A N 1
ATOM 1650 C CA . ARG A 1 202 ? 9.052 -7.479 -18.868 1.00 91.94 202 ARG A CA 1
ATOM 1651 C C . ARG A 1 202 ? 9.752 -6.394 -19.689 1.00 91.94 202 ARG A C 1
ATOM 1653 O O . ARG A 1 202 ? 9.761 -6.472 -20.911 1.00 91.94 202 ARG A O 1
ATOM 1660 N N . LEU A 1 203 ? 10.299 -5.377 -19.022 1.00 90.25 203 LEU A N 1
ATOM 1661 C CA . LEU A 1 203 ? 10.811 -4.151 -19.641 1.00 90.25 203 LEU A CA 1
ATOM 1662 C C . LEU A 1 203 ? 12.313 -3.950 -19.400 1.00 90.25 203 LEU A C 1
ATOM 1664 O O . LEU A 1 203 ? 12.997 -3.344 -20.222 1.00 90.25 203 LEU A O 1
ATOM 1668 N N . VAL A 1 204 ? 12.838 -4.447 -18.279 1.00 89.75 204 VAL A N 1
ATOM 1669 C CA . VAL A 1 204 ? 14.235 -4.273 -17.868 1.00 89.75 204 VAL A CA 1
ATOM 1670 C C . VAL A 1 204 ? 15.014 -5.550 -18.152 1.00 89.75 204 VAL A C 1
ATOM 1672 O O . VAL A 1 204 ? 14.770 -6.595 -17.551 1.00 89.75 204 VAL A O 1
ATOM 1675 N N . SER A 1 205 ? 15.992 -5.453 -19.049 1.00 85.62 205 SER A N 1
ATOM 1676 C CA . SER A 1 205 ? 16.921 -6.544 -19.341 1.00 85.62 205 SER A CA 1
ATOM 1677 C C . SER A 1 205 ? 18.176 -6.462 -18.473 1.00 85.62 205 SER A C 1
ATOM 1679 O O . SER A 1 205 ? 18.629 -5.380 -18.105 1.00 85.62 205 SER A O 1
ATOM 1681 N N . LEU A 1 206 ? 18.786 -7.617 -18.197 1.00 83.94 206 LEU A N 1
ATOM 1682 C CA . LEU A 1 206 ? 20.124 -7.668 -17.606 1.00 83.94 206 LEU A CA 1
ATOM 1683 C C . LEU A 1 206 ? 21.151 -7.033 -18.550 1.00 83.94 206 LEU A C 1
ATOM 1685 O O . LEU A 1 206 ? 21.119 -7.278 -19.763 1.00 83.94 206 LEU A O 1
ATOM 1689 N N . SER A 1 207 ? 22.092 -6.275 -17.988 1.00 81.56 207 SER A N 1
ATOM 1690 C CA . SER A 1 207 ? 23.219 -5.726 -18.743 1.00 81.56 207 SER A CA 1
ATOM 1691 C C . SER A 1 207 ? 24.164 -6.830 -19.233 1.00 81.56 207 SER A C 1
ATOM 1693 O O . SER A 1 207 ? 24.131 -7.963 -18.738 1.00 81.56 207 SER A O 1
ATOM 1695 N N . ALA A 1 208 ? 25.041 -6.525 -20.196 1.00 79.00 208 ALA A N 1
ATOM 1696 C CA . ALA A 1 208 ? 26.011 -7.506 -20.696 1.00 79.00 208 ALA A CA 1
ATOM 1697 C C . ALA A 1 208 ? 26.913 -8.024 -19.561 1.00 79.00 208 ALA A C 1
ATOM 1699 O O . ALA A 1 208 ? 27.175 -9.226 -19.450 1.00 79.00 208 ALA A O 1
ATOM 1700 N N . ARG A 1 209 ? 27.309 -7.122 -18.655 1.00 79.56 209 ARG A N 1
ATOM 1701 C CA . ARG A 1 209 ? 28.078 -7.452 -17.452 1.00 79.56 209 ARG A CA 1
ATOM 1702 C C . ARG A 1 209 ? 27.310 -8.369 -16.498 1.00 79.56 209 ARG A C 1
ATOM 1704 O O . ARG A 1 209 ? 27.898 -9.317 -15.982 1.00 79.56 209 ARG A O 1
ATOM 1711 N N . GLU A 1 210 ? 26.022 -8.114 -16.275 1.00 83.50 210 GLU A N 1
ATOM 1712 C CA . GLU A 1 210 ? 25.174 -8.956 -15.418 1.00 83.50 210 GLU A CA 1
ATOM 1713 C C . GLU A 1 210 ? 24.943 -10.342 -16.025 1.00 83.50 210 GLU A C 1
ATOM 1715 O O . GLU A 1 210 ? 25.041 -11.340 -15.313 1.00 83.50 210 GLU A O 1
ATOM 1720 N N . LYS A 1 211 ? 24.723 -10.427 -17.344 1.00 84.06 211 LYS A N 1
ATOM 1721 C CA . LYS A 1 211 ? 24.627 -11.707 -18.065 1.00 84.06 211 LYS A CA 1
ATOM 1722 C C . LYS A 1 211 ? 25.921 -12.515 -17.936 1.00 84.06 211 LYS A C 1
ATOM 1724 O O . LYS A 1 211 ? 25.878 -13.691 -17.587 1.00 84.06 211 LYS A O 1
ATOM 1729 N N . ALA A 1 212 ? 27.077 -11.880 -18.139 1.00 80.94 212 ALA A N 1
ATOM 1730 C CA . ALA A 1 212 ? 28.382 -12.530 -18.002 1.00 80.94 212 ALA A CA 1
ATOM 1731 C C . ALA A 1 212 ? 28.701 -12.958 -16.555 1.00 80.94 212 ALA A C 1
ATOM 1733 O O . ALA A 1 212 ? 29.440 -13.920 -16.339 1.00 80.94 212 ALA A O 1
ATOM 1734 N N . GLU A 1 213 ? 28.192 -12.240 -15.551 1.00 84.56 213 GLU A N 1
ATOM 1735 C CA . GLU A 1 213 ? 28.312 -12.631 -14.142 1.00 84.56 213 GLU A CA 1
ATOM 1736 C C . GLU A 1 213 ? 27.386 -13.806 -13.802 1.00 84.56 213 GLU A C 1
ATOM 1738 O O . GLU A 1 213 ? 27.821 -14.745 -13.137 1.00 84.56 213 GLU A O 1
ATOM 1743 N N . LEU A 1 214 ? 26.149 -13.801 -14.310 1.00 84.19 214 LEU A N 1
ATOM 1744 C CA . LEU A 1 214 ? 25.199 -14.897 -14.132 1.00 84.19 214 LEU A CA 1
ATOM 1745 C C . LEU A 1 214 ? 25.723 -16.199 -14.755 1.00 84.19 214 LEU A C 1
ATOM 1747 O O . LEU A 1 214 ? 25.754 -17.219 -14.073 1.00 84.19 214 LEU A O 1
ATOM 1751 N N . HIS A 1 215 ? 26.224 -16.153 -15.995 1.00 80.88 215 HIS A N 1
ATOM 1752 C CA . HIS A 1 215 ? 26.844 -17.314 -16.649 1.00 80.88 215 HIS A CA 1
ATOM 1753 C C . HIS A 1 215 ? 28.045 -17.857 -15.865 1.00 80.88 215 HIS A C 1
ATOM 1755 O O . HIS A 1 215 ? 28.168 -19.064 -15.684 1.00 80.88 215 HIS A O 1
ATOM 1761 N N . ARG A 1 216 ? 28.906 -16.982 -15.324 1.00 81.81 216 ARG A N 1
ATOM 1762 C CA . ARG A 1 216 ? 30.032 -17.405 -14.472 1.00 81.81 216 ARG A CA 1
ATOM 1763 C C . ARG A 1 216 ? 29.593 -18.052 -13.161 1.00 81.81 216 ARG A C 1
ATOM 1765 O O . ARG A 1 216 ? 30.320 -18.892 -12.644 1.00 81.81 216 ARG A O 1
ATOM 1772 N N . ARG A 1 217 ? 28.459 -17.634 -12.593 1.00 81.44 217 ARG A N 1
ATOM 1773 C CA . ARG A 1 217 ? 27.904 -18.259 -11.386 1.00 81.44 217 ARG A CA 1
ATOM 1774 C C . ARG A 1 217 ? 27.283 -19.611 -11.699 1.00 81.44 217 ARG A C 1
ATOM 1776 O O . ARG A 1 217 ? 27.509 -20.518 -10.922 1.00 81.44 217 ARG A O 1
ATOM 1783 N N . LEU A 1 218 ? 26.568 -19.752 -12.813 1.00 78.00 218 LEU A N 1
ATOM 1784 C CA . LEU A 1 218 ? 25.976 -21.029 -13.227 1.00 78.00 218 LEU A CA 1
ATOM 1785 C C . LEU A 1 218 ? 27.062 -22.080 -13.512 1.00 78.00 218 LEU A C 1
ATOM 1787 O O . LEU A 1 218 ? 27.017 -23.157 -12.939 1.00 78.00 218 LEU A O 1
ATOM 1791 N N . ASN A 1 219 ? 28.117 -21.712 -14.244 1.00 69.19 219 ASN A N 1
ATOM 1792 C CA . ASN A 1 219 ? 29.229 -22.617 -14.576 1.00 69.19 219 ASN A CA 1
ATOM 1793 C C . ASN A 1 219 ? 30.177 -22.937 -13.397 1.00 69.19 219 ASN A C 1
ATOM 1795 O O . ASN A 1 219 ? 31.190 -23.593 -13.596 1.00 69.19 219 ASN A O 1
ATOM 1799 N N . ARG A 1 220 ? 29.937 -22.395 -12.194 1.00 61.34 220 ARG A N 1
ATOM 1800 C CA . ARG A 1 220 ? 30.696 -22.738 -10.971 1.00 61.34 220 ARG A CA 1
ATOM 1801 C C . ARG A 1 220 ? 30.034 -23.844 -10.148 1.00 61.34 220 ARG A C 1
ATOM 1803 O O . ARG A 1 220 ? 30.584 -24.221 -9.119 1.00 61.34 220 ARG A O 1
ATOM 1810 N N . TRP A 1 221 ? 28.828 -24.249 -10.534 1.00 53.16 221 TRP A N 1
ATOM 1811 C CA . TRP A 1 221 ? 28.040 -25.276 -9.856 1.00 53.16 221 TRP A CA 1
ATOM 1812 C C . TRP A 1 221 ? 28.019 -26.597 -10.643 1.00 53.16 221 TRP A C 1
ATOM 1814 O O . TRP A 1 221 ? 27.454 -27.566 -10.144 1.00 53.16 221 TRP A O 1
ATOM 1824 N N . ASP A 1 222 ? 28.666 -26.613 -11.813 1.00 45.53 222 ASP A N 1
ATOM 1825 C CA . ASP A 1 222 ? 29.115 -27.799 -12.550 1.00 45.53 222 ASP A CA 1
ATOM 1826 C C . ASP A 1 222 ? 30.597 -28.068 -12.228 1.00 45.53 222 ASP A C 1
ATOM 1828 O O . ASP A 1 222 ? 30.997 -29.254 -12.207 1.00 45.53 222 ASP A O 1
#

Radius of gyration: 22.26 Å; chains: 1; bounding box: 47×44×61 Å

Foldseek 3Di:
DVVVVVVQVVLCVVVVDDFFWKAKDFDPVPPGKIKIWTWDFDADCQALVQKTKIWTQFMDTRPDTDGPDPPPPPPPPRDIWIWAAAAQFWIDTNDFDADALRLDTDDSIITGNGTDQAHADSDLVVCCVVPVVLSVVLCVVLLVLLLVLQVVCAVVLHFLVSSVVVVVVCQVVSSCCSRVPSCVPPRYRYGSSSVCSVPSVVRHDGGPVRVVVVVVVVVVVD

Sequence (222 aa):
MDGDLTLLKQFNEKSKKQATIYARKYHYDCDGEFSVNFYQMSSGLDDSTGACRLKYLGCFNGHALSQRALGFDFSTNEVTVPGYPMSRYSISVDQFRVEFKSSHIVKDLYSSLIEFPRYWESDFEKVKADYPEQAREIAELLDQRISYLASIQSSKDYKSSWVYYQFIGKLDALTNAINGRILKGTRYFYSPEAYFNKYSSRLVSLSAREKAELHRRLNRWD

Secondary structure (DSSP, 8-state):
-HHHHHHHHHHHHHHT----EEEEEE-TTTTT-EEEEEEEEEEE-SSTT--EEEEEEEEEETTEEEE--TTS--TT---EEEEEEEETTEEEES---B-TT--SBP--EEEESSPPSSEEE--HHHHHHH-HHHHHHHHHHHHHHHHHHHHHHHHTT--HHHHHHHHHTTHHHHHHHIIIIITTTSSEEE-HHHHHHHHGGGTPPPPHHHHHHHHHHHTT--